Protein AF-A0A8S3QA15-F1 (afdb_monomer_lite)

InterPro domains:
  IPR006876 LMBR1-like membrane protein [PF04791] (13-209)
  IPR050854 Lysosomal Cobalamin Transport Escort Protein LMBD1 [PTHR16130] (6-212)

Structure (mmCIF, N/CA/C/O backbone):
data_AF-A0A8S3QA15-F1
#
_entry.id   AF-A0A8S3QA15-F1
#
loop_
_atom_site.group_PDB
_atom_site.id
_atom_site.type_symbol
_atom_site.label_atom_id
_atom_site.label_alt_id
_atom_site.label_comp_id
_atom_site.label_asym_id
_atom_site.label_entity_id
_atom_site.label_seq_id
_atom_site.pdbx_PDB_ins_code
_atom_site.Cartn_x
_atom_site.Cartn_y
_atom_site.Cartn_z
_atom_site.occupancy
_atom_site.B_iso_or_equiv
_atom_site.auth_seq_id
_atom_site.auth_comp_id
_atom_site.auth_asym_id
_atom_site.auth_atom_id
_atom_site.pdbx_PDB_model_num
ATOM 1 N N . MET A 1 1 ? 29.394 12.143 -19.686 1.00 39.28 1 MET A N 1
ATOM 2 C CA . MET A 1 1 ? 29.456 10.741 -19.224 1.00 39.28 1 MET A CA 1
ATOM 3 C C . MET A 1 1 ? 29.056 10.705 -17.759 1.00 39.28 1 MET A C 1
ATOM 5 O O . MET A 1 1 ? 29.864 11.053 -16.909 1.00 39.28 1 MET A O 1
ATOM 9 N N . VAL A 1 2 ? 27.794 10.392 -17.459 1.00 48.19 2 VAL A N 1
ATOM 10 C CA . VAL A 1 2 ? 27.376 10.119 -16.075 1.00 48.19 2 VAL A CA 1
ATOM 11 C C . VAL A 1 2 ? 27.840 8.697 -15.776 1.00 48.19 2 VAL A C 1
ATOM 13 O O . VAL A 1 2 ? 27.478 7.778 -16.506 1.00 48.19 2 VAL A O 1
ATOM 16 N N . SER A 1 3 ? 28.706 8.521 -14.779 1.00 48.72 3 SER A N 1
ATOM 17 C CA . SER A 1 3 ? 29.140 7.190 -14.350 1.00 48.72 3 SER A CA 1
ATOM 18 C C . SER A 1 3 ? 27.926 6.374 -13.893 1.00 48.72 3 SER A C 1
ATOM 20 O O . SER A 1 3 ? 26.972 6.936 -13.353 1.00 48.72 3 SER A O 1
ATOM 22 N N . LEU A 1 4 ? 27.956 5.052 -14.083 1.00 54.47 4 LEU A N 1
ATOM 23 C CA . LEU A 1 4 ? 26.893 4.136 -13.642 1.00 54.47 4 LEU A CA 1
ATOM 24 C C . LEU A 1 4 ? 26.509 4.388 -12.168 1.00 54.47 4 LEU A C 1
ATOM 26 O O . LEU A 1 4 ? 25.333 4.441 -11.823 1.00 54.47 4 LEU A O 1
ATOM 30 N N . SER A 1 5 ? 27.504 4.684 -11.325 1.00 55.12 5 SER A N 1
ATOM 31 C CA . SER A 1 5 ? 27.327 5.066 -9.920 1.00 55.12 5 SER A CA 1
ATOM 32 C C . SER A 1 5 ? 26.574 6.390 -9.726 1.00 55.12 5 SER A C 1
ATOM 34 O O . SER A 1 5 ? 25.767 6.502 -8.808 1.00 55.12 5 SER A O 1
ATOM 36 N N . GLY A 1 6 ? 26.799 7.389 -10.586 1.00 59.50 6 GLY A N 1
ATOM 37 C CA . GLY A 1 6 ? 26.081 8.667 -10.551 1.00 59.50 6 GLY A CA 1
ATOM 38 C C . GLY A 1 6 ? 24.626 8.548 -11.013 1.00 59.50 6 GLY A C 1
ATOM 39 O O . GLY A 1 6 ? 23.750 9.199 -10.448 1.00 59.50 6 GLY A O 1
ATOM 40 N N . ALA A 1 7 ? 24.349 7.675 -11.986 1.00 56.12 7 ALA A N 1
ATOM 41 C CA . ALA A 1 7 ? 22.988 7.385 -12.439 1.00 56.12 7 ALA A CA 1
ATOM 42 C C . ALA A 1 7 ? 22.184 6.614 -11.377 1.00 56.12 7 ALA A C 1
ATOM 44 O O . ALA A 1 7 ? 21.027 6.944 -11.116 1.00 56.12 7 ALA A O 1
ATOM 45 N N . LEU A 1 8 ? 22.811 5.643 -10.704 1.00 58.47 8 LEU A N 1
ATOM 46 C CA . LEU A 1 8 ? 22.200 4.916 -9.589 1.00 58.47 8 LEU A CA 1
ATOM 47 C C . LEU A 1 8 ? 21.928 5.843 -8.397 1.00 58.47 8 LEU A C 1
ATOM 49 O O . LEU A 1 8 ? 20.816 5.851 -7.874 1.00 58.47 8 LEU A O 1
ATOM 53 N N . ALA A 1 9 ? 22.889 6.689 -8.012 1.00 60.56 9 ALA A N 1
ATOM 54 C CA . ALA A 1 9 ? 22.696 7.660 -6.934 1.00 60.56 9 ALA A CA 1
ATOM 55 C C . ALA A 1 9 ? 21.556 8.648 -7.240 1.00 60.56 9 ALA A C 1
ATOM 57 O O . ALA A 1 9 ? 20.700 8.881 -6.389 1.00 60.56 9 ALA A O 1
ATOM 58 N N . ALA A 1 10 ? 21.482 9.166 -8.470 1.00 61.72 10 ALA A N 1
ATOM 59 C CA . ALA A 1 10 ? 20.385 10.035 -8.897 1.00 61.72 10 ALA A CA 1
ATOM 60 C C . ALA A 1 10 ? 19.017 9.329 -8.887 1.00 61.72 10 ALA A C 1
ATOM 62 O O . ALA A 1 10 ? 18.000 9.990 -8.698 1.00 61.72 10 ALA A O 1
ATOM 63 N N . THR A 1 11 ? 18.991 8.003 -9.053 1.00 63.78 11 THR A N 1
ATOM 64 C CA . THR A 1 11 ? 17.756 7.208 -9.037 1.00 63.78 11 THR A CA 1
ATOM 65 C C . THR A 1 11 ? 17.263 6.949 -7.612 1.00 63.78 11 THR A C 1
ATOM 67 O O . THR A 1 11 ? 16.066 7.022 -7.379 1.00 63.78 11 THR A O 1
ATOM 70 N N . TRP A 1 12 ? 18.150 6.714 -6.637 1.00 72.44 12 TRP A N 1
ATOM 71 C CA . TRP A 1 12 ? 17.765 6.405 -5.247 1.00 72.44 12 TRP A CA 1
ATOM 72 C C . TRP A 1 12 ? 17.406 7.631 -4.396 1.00 72.44 12 TRP A C 1
ATOM 74 O O . TRP A 1 12 ? 16.582 7.535 -3.486 1.00 72.44 12 TRP A O 1
ATOM 84 N N . VAL A 1 13 ? 17.992 8.793 -4.690 1.00 79.62 13 VAL A N 1
ATOM 85 C CA . VAL A 1 13 ? 17.695 10.052 -3.985 1.00 79.62 13 VAL A CA 1
ATOM 86 C C . VAL A 1 13 ? 16.197 10.409 -3.980 1.00 79.62 13 VAL A C 1
ATOM 88 O O . VAL A 1 13 ? 15.678 10.657 -2.889 1.00 79.62 13 VAL A O 1
ATOM 91 N N . PRO A 1 14 ? 15.460 10.412 -5.112 1.00 78.88 14 PRO A N 1
ATOM 92 C CA . PRO A 1 14 ? 14.037 10.753 -5.099 1.00 78.88 14 PRO A CA 1
ATOM 93 C C . PRO A 1 14 ? 13.200 9.792 -4.243 1.00 78.88 14 PRO A C 1
ATOM 95 O O . PRO A 1 14 ? 12.289 10.252 -3.560 1.00 78.88 14 PRO A O 1
ATOM 98 N N . PHE A 1 15 ? 13.539 8.497 -4.187 1.00 77.25 15 PHE A N 1
ATOM 99 C CA . PHE A 1 15 ? 12.841 7.541 -3.316 1.00 77.25 15 PHE A CA 1
ATOM 100 C C . PHE A 1 15 ? 12.965 7.917 -1.840 1.00 77.25 15 PHE A C 1
ATOM 102 O O . PHE A 1 15 ? 11.964 7.992 -1.129 1.00 77.25 15 PHE A O 1
ATOM 109 N N . VAL A 1 16 ? 14.187 8.191 -1.379 1.00 84.19 16 VAL A N 1
ATOM 110 C CA . VAL A 1 16 ? 14.436 8.550 0.025 1.00 84.19 16 VAL A CA 1
ATOM 111 C C . VAL A 1 16 ? 13.731 9.857 0.383 1.00 84.19 16 VAL A C 1
ATOM 113 O O . VAL A 1 16 ? 13.106 9.952 1.438 1.00 84.19 16 VAL A O 1
ATOM 116 N N . VAL A 1 17 ? 13.778 10.849 -0.510 1.00 85.75 17 VAL A N 1
ATOM 117 C CA . VAL A 1 17 ? 13.101 12.138 -0.310 1.00 85.75 17 VAL A CA 1
ATOM 118 C C . VAL A 1 17 ? 11.590 11.949 -0.161 1.00 85.75 17 VAL A C 1
ATOM 120 O O . VAL A 1 17 ? 10.998 12.507 0.761 1.00 85.75 17 VAL A O 1
ATOM 123 N N . ILE A 1 18 ? 10.971 11.130 -1.014 1.00 85.88 18 ILE A N 1
ATOM 124 C CA . ILE A 1 18 ? 9.531 10.850 -0.961 1.00 85.88 18 ILE A CA 1
ATOM 125 C C . ILE A 1 18 ? 9.157 10.117 0.329 1.00 85.88 18 ILE A C 1
ATOM 127 O O . ILE A 1 18 ? 8.170 10.486 0.962 1.00 85.88 18 ILE A O 1
ATOM 131 N N . ILE A 1 19 ? 9.955 9.138 0.767 1.00 86.88 19 ILE A N 1
ATOM 132 C CA . ILE A 1 19 ? 9.716 8.424 2.032 1.00 86.88 19 ILE A CA 1
ATOM 133 C C . ILE A 1 19 ? 9.731 9.390 3.218 1.00 86.88 19 ILE A C 1
ATOM 135 O O . ILE A 1 19 ? 8.827 9.362 4.054 1.00 86.88 19 ILE A O 1
ATOM 139 N N . ILE A 1 20 ? 10.728 10.275 3.278 1.00 89.62 20 ILE A N 1
ATOM 140 C CA . ILE A 1 20 ? 10.838 11.269 4.350 1.00 89.62 20 ILE A CA 1
ATOM 141 C C . ILE A 1 20 ? 9.650 12.235 4.311 1.00 89.62 20 ILE A C 1
ATOM 143 O O . ILE A 1 20 ? 9.066 12.530 5.354 1.00 89.62 20 ILE A O 1
ATOM 147 N N . LEU A 1 21 ? 9.266 12.709 3.125 1.00 89.75 21 LEU A N 1
ATOM 148 C CA . LEU A 1 21 ? 8.165 13.655 2.965 1.00 89.75 21 LEU A CA 1
ATOM 149 C C . LEU A 1 21 ? 6.813 13.024 3.326 1.00 89.75 21 LEU A C 1
ATOM 151 O O . LEU A 1 21 ? 6.030 13.647 4.041 1.00 89.75 21 LEU A O 1
ATOM 155 N N . ALA A 1 22 ? 6.566 11.775 2.919 1.00 90.50 22 ALA A N 1
ATOM 156 C CA . ALA A 1 22 ? 5.370 11.018 3.286 1.00 90.50 22 ALA A CA 1
ATOM 157 C C . ALA A 1 22 ? 5.283 10.782 4.802 1.00 90.50 22 ALA A C 1
ATOM 159 O O . ALA A 1 22 ? 4.213 10.940 5.395 1.00 90.50 22 ALA A O 1
ATOM 160 N N . LEU A 1 23 ? 6.409 10.462 5.448 1.00 90.62 23 LEU A N 1
ATOM 161 C CA . LEU A 1 23 ? 6.475 10.279 6.898 1.00 90.62 23 LEU A CA 1
ATOM 162 C C . LEU A 1 23 ? 6.214 11.598 7.636 1.00 90.62 23 LEU A C 1
ATOM 164 O O . LEU A 1 23 ? 5.381 11.641 8.541 1.00 90.62 23 LEU A O 1
ATOM 168 N N . LEU A 1 24 ? 6.878 12.687 7.234 1.00 91.75 24 LEU A N 1
ATOM 169 C CA . LEU A 1 24 ? 6.670 14.012 7.824 1.00 91.75 24 LEU A CA 1
ATOM 170 C C . LEU A 1 24 ? 5.218 14.465 7.681 1.00 91.75 24 LEU A C 1
ATOM 172 O O . LEU A 1 24 ? 4.610 14.884 8.667 1.00 91.75 24 LEU A O 1
ATOM 176 N N . PHE A 1 25 ? 4.648 14.333 6.482 1.00 92.06 25 PHE A N 1
ATOM 177 C CA . PHE A 1 25 ? 3.251 14.666 6.234 1.00 92.06 25 PHE A CA 1
ATOM 178 C C . PHE A 1 25 ? 2.317 13.833 7.115 1.00 92.06 25 PHE A C 1
ATOM 180 O O . PHE A 1 25 ? 1.431 14.393 7.754 1.00 92.06 25 PHE A O 1
ATOM 187 N N . SER A 1 26 ? 2.555 12.524 7.231 1.00 90.62 26 SER A N 1
ATOM 188 C CA . SER A 1 26 ? 1.735 11.637 8.066 1.00 90.62 26 SER A CA 1
ATOM 189 C C . SER A 1 26 ? 1.767 12.033 9.541 1.00 90.62 26 SER A C 1
ATOM 191 O O . SER A 1 26 ? 0.725 12.088 10.193 1.00 90.62 26 SER A O 1
ATOM 193 N N . VAL A 1 27 ? 2.949 12.356 10.074 1.00 88.62 27 VAL A N 1
ATOM 194 C CA . VAL A 1 27 ? 3.103 12.801 11.467 1.00 88.62 27 VAL A CA 1
ATOM 195 C C . VAL A 1 27 ? 2.373 14.120 11.704 1.00 88.62 27 VAL A C 1
ATOM 197 O O . VAL A 1 27 ? 1.656 14.246 12.698 1.00 88.62 27 VAL A O 1
ATOM 200 N N . VAL A 1 28 ? 2.540 15.096 10.807 1.00 89.81 28 VAL A N 1
ATOM 201 C CA . VAL A 1 28 ? 1.880 16.404 10.916 1.00 89.81 28 VAL A CA 1
ATOM 202 C C . VAL A 1 28 ? 0.366 16.250 10.819 1.00 89.81 28 VAL A C 1
ATOM 204 O O . VAL A 1 28 ? -0.344 16.776 11.670 1.00 89.81 28 VAL A O 1
ATOM 207 N N . TYR A 1 29 ? -0.123 15.490 9.838 1.00 89.12 29 TYR A N 1
ATOM 208 C CA . TYR A 1 29 ? -1.547 15.260 9.615 1.00 89.12 29 TYR A CA 1
ATOM 209 C C . TYR A 1 29 ? -2.212 14.621 10.838 1.00 89.12 29 TYR A C 1
ATOM 211 O O . TYR A 1 29 ? -3.179 15.162 11.371 1.00 89.12 29 TYR A O 1
ATOM 219 N N . ILE A 1 30 ? -1.649 13.522 11.351 1.00 86.25 30 ILE A N 1
ATOM 220 C CA . ILE A 1 30 ? -2.195 12.841 12.531 1.00 86.25 30 ILE A CA 1
ATOM 221 C C . ILE A 1 30 ? -2.138 13.751 13.759 1.00 86.25 30 ILE A C 1
ATOM 223 O O . ILE A 1 30 ? -3.127 13.855 14.474 1.00 86.25 30 ILE A O 1
ATOM 227 N N . LYS A 1 31 ? -1.030 14.463 14.001 1.00 83.75 31 LYS A N 1
ATOM 228 C CA . LYS A 1 31 ? -0.944 15.387 15.145 1.00 83.75 31 LYS A CA 1
ATOM 229 C C . LYS A 1 31 ? -1.892 16.579 15.044 1.00 83.75 31 LYS A C 1
ATOM 231 O O . LYS A 1 31 ? -2.302 17.091 16.080 1.00 83.75 31 LYS A O 1
ATOM 236 N N . TYR A 1 32 ? -2.210 17.027 13.833 1.00 85.75 32 TYR A N 1
ATOM 237 C CA . TYR A 1 32 ? -3.131 18.134 13.609 1.00 85.75 32 TYR A CA 1
ATOM 238 C C . TYR A 1 32 ? -4.591 17.725 13.844 1.00 85.75 32 TYR A C 1
ATOM 240 O O . TYR A 1 32 ? -5.327 18.460 14.495 1.00 85.75 32 TYR A O 1
ATOM 248 N N . PHE A 1 33 ? -4.999 16.546 13.359 1.00 78.88 33 PHE A N 1
ATOM 249 C CA . PHE A 1 33 ? -6.381 16.052 13.467 1.00 78.88 33 PHE A CA 1
ATOM 250 C C . PHE A 1 33 ? -6.673 15.234 14.733 1.00 78.88 33 PHE A C 1
ATOM 252 O O . PHE A 1 33 ? -7.823 14.877 14.986 1.00 78.88 33 PHE A O 1
ATOM 259 N N . MET A 1 34 ? -5.666 14.931 15.552 1.00 73.50 34 MET A N 1
ATOM 260 C CA . MET A 1 34 ? -5.870 14.212 16.806 1.00 73.50 34 MET A CA 1
ATOM 261 C C . MET A 1 34 ? -6.600 15.080 17.835 1.00 73.50 34 MET A C 1
ATOM 263 O O . MET A 1 34 ? -6.159 16.177 18.183 1.00 73.50 34 MET A O 1
ATOM 267 N N . SER A 1 35 ? -7.709 14.554 18.358 1.00 63.41 35 SER A N 1
ATOM 268 C CA . SER A 1 35 ? -8.447 15.184 19.452 1.00 63.41 35 SER A CA 1
ATOM 269 C C . SER A 1 35 ? -7.566 15.296 20.701 1.00 63.41 35 SER A C 1
ATOM 271 O O . SER A 1 35 ? -6.895 14.343 21.093 1.00 63.41 35 SER A O 1
ATOM 273 N N . LYS A 1 36 ? -7.593 16.461 21.360 1.00 60.66 36 LYS A N 1
ATOM 274 C CA . LYS A 1 36 ? -6.825 16.734 22.591 1.00 60.66 36 LYS A CA 1
ATOM 275 C C . LYS A 1 36 ? -7.278 15.918 23.808 1.00 60.66 36 LYS A C 1
ATOM 277 O O . LYS A 1 36 ? -6.619 15.996 24.840 1.00 60.66 36 LYS A O 1
ATOM 282 N N . TYR A 1 37 ? -8.397 15.204 23.712 1.00 55.03 37 TYR A N 1
ATOM 283 C CA . TYR A 1 37 ? -9.070 14.640 24.877 1.00 55.03 37 TYR A CA 1
ATOM 284 C C . TYR A 1 37 ? -8.463 13.325 25.389 1.00 55.03 37 TYR A C 1
ATOM 286 O O . TYR A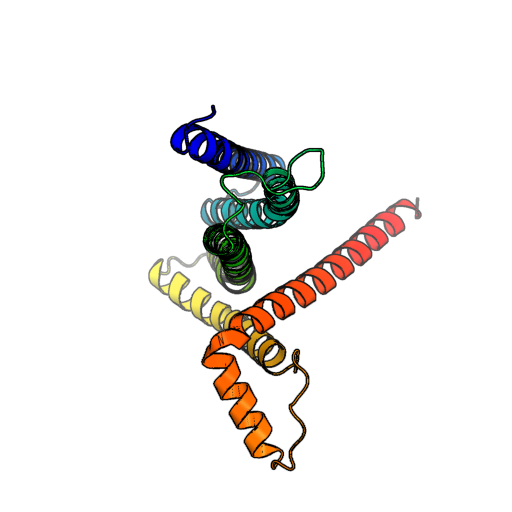 1 37 ? -8.485 13.140 26.599 1.00 55.03 37 TYR A O 1
ATOM 294 N N . ASP A 1 38 ? -7.857 12.472 24.546 1.00 57.84 38 ASP A N 1
ATOM 295 C CA . ASP A 1 38 ? -7.120 11.292 25.043 1.00 57.84 38 ASP A CA 1
ATOM 296 C C . ASP A 1 38 ? -6.139 10.687 24.005 1.00 57.84 38 ASP A C 1
ATOM 298 O O . ASP A 1 38 ? -6.508 9.831 23.194 1.00 57.84 38 ASP A O 1
ATOM 302 N N . PRO A 1 39 ? -4.865 11.127 23.955 1.00 61.34 39 PRO A N 1
ATOM 303 C CA . PRO A 1 39 ? -3.905 10.592 22.996 1.00 61.34 39 PRO A CA 1
ATOM 304 C C . PRO A 1 39 ? -3.381 9.224 23.456 1.00 61.34 39 PRO A C 1
ATOM 306 O O . PRO A 1 39 ? -2.455 9.115 24.264 1.00 61.34 39 PRO A O 1
ATOM 309 N N . SER A 1 40 ? -3.915 8.142 22.889 1.00 73.31 40 SER A N 1
ATOM 310 C CA . SER A 1 40 ? -3.288 6.827 23.009 1.00 73.31 40 SER A CA 1
ATOM 311 C C . SER A 1 40 ? -2.101 6.709 22.046 1.00 73.31 40 SER A C 1
ATOM 313 O O . SER A 1 40 ? -2.221 6.813 20.821 1.00 73.31 40 SER A O 1
ATOM 315 N N . LEU A 1 41 ? -0.910 6.467 22.609 1.00 77.75 41 LEU A N 1
ATOM 316 C CA . LEU A 1 41 ? 0.325 6.302 21.830 1.00 77.75 41 LEU A CA 1
ATOM 317 C C . LEU A 1 41 ? 0.208 5.167 20.799 1.00 77.75 41 LEU A C 1
ATOM 319 O O . LEU A 1 41 ? 0.691 5.306 19.679 1.00 77.75 41 LEU A O 1
ATOM 323 N N . SER A 1 42 ? -0.474 4.073 21.151 1.00 78.75 42 SER A N 1
ATOM 324 C CA . SER A 1 42 ? -0.632 2.900 20.279 1.00 78.75 42 SER A CA 1
ATOM 325 C C . SER A 1 42 ? -1.444 3.210 19.014 1.00 78.75 42 SER A C 1
ATOM 327 O O . SER A 1 42 ? -1.020 2.886 17.901 1.00 78.75 42 SER A O 1
ATOM 329 N N . THR A 1 43 ? -2.574 3.904 19.160 1.00 82.81 43 THR A N 1
ATOM 330 C CA . THR A 1 43 ? -3.437 4.308 18.037 1.00 82.81 43 THR A CA 1
ATOM 331 C C . THR A 1 43 ? -2.765 5.383 17.185 1.00 82.81 43 THR A C 1
ATOM 333 O O . THR A 1 43 ? -2.814 5.344 15.960 1.00 82.81 43 THR A O 1
ATOM 336 N N . THR A 1 44 ? -2.035 6.299 17.825 1.00 86.44 44 THR A N 1
ATOM 337 C CA . THR A 1 44 ? -1.252 7.331 17.134 1.00 86.44 44 THR A CA 1
ATOM 338 C C . THR A 1 44 ? -0.184 6.724 16.223 1.00 86.44 44 THR A C 1
ATOM 340 O O . THR A 1 44 ? -0.081 7.087 15.052 1.00 86.44 44 THR A O 1
ATOM 343 N N . ILE A 1 45 ? 0.615 5.789 16.748 1.00 87.06 45 ILE A N 1
ATOM 344 C CA . ILE A 1 45 ? 1.707 5.155 16.000 1.00 87.06 45 ILE A CA 1
ATOM 345 C C . ILE A 1 45 ? 1.151 4.315 14.849 1.00 87.06 45 ILE A C 1
ATOM 347 O O . ILE A 1 45 ? 1.633 4.427 13.724 1.00 87.06 45 ILE A O 1
ATOM 351 N N . SER A 1 46 ? 0.120 3.506 15.103 1.00 89.69 46 SER A N 1
ATOM 352 C CA . SER A 1 46 ? -0.502 2.683 14.058 1.00 89.69 46 SER A CA 1
ATOM 353 C C . SER A 1 46 ? -1.177 3.516 12.967 1.00 89.69 46 SER A C 1
ATOM 355 O O . SER A 1 46 ? -1.079 3.155 11.792 1.00 89.69 46 SER A O 1
ATOM 357 N N . GLY A 1 47 ? -1.772 4.659 13.319 1.00 89.19 47 GLY A N 1
ATOM 358 C CA . GLY A 1 47 ? -2.290 5.638 12.365 1.00 89.19 47 GLY A CA 1
ATOM 359 C C . GLY A 1 47 ? -1.191 6.256 11.499 1.00 89.19 47 GLY A C 1
ATOM 360 O O . GLY A 1 47 ? -1.320 6.268 10.278 1.00 89.19 47 GLY A O 1
ATOM 361 N N . ILE A 1 48 ? -0.074 6.693 12.099 1.00 91.00 48 ILE A N 1
ATOM 362 C CA . ILE A 1 48 ? 1.075 7.236 11.350 1.00 91.00 48 ILE A CA 1
ATOM 363 C C . ILE A 1 48 ? 1.642 6.189 10.389 1.00 91.00 48 ILE A C 1
ATOM 365 O O . ILE A 1 48 ? 1.882 6.504 9.225 1.00 91.00 48 ILE A O 1
ATOM 369 N N . ILE A 1 49 ? 1.845 4.955 10.857 1.00 91.88 49 ILE A N 1
ATOM 370 C CA . ILE A 1 49 ? 2.375 3.858 10.038 1.00 91.88 49 ILE A CA 1
ATOM 371 C C . ILE A 1 49 ? 1.438 3.588 8.857 1.00 91.88 49 ILE A C 1
ATOM 373 O O . ILE A 1 49 ? 1.876 3.649 7.710 1.00 91.88 49 ILE A O 1
ATOM 377 N N . SER A 1 50 ? 0.148 3.367 9.125 1.00 92.25 50 SER A N 1
ATOM 378 C CA . SER A 1 50 ? -0.839 3.049 8.083 1.00 92.25 50 SER A CA 1
ATOM 379 C C . SER A 1 50 ? -0.963 4.175 7.054 1.00 92.25 50 SER A C 1
ATOM 381 O O . SER A 1 50 ? -0.970 3.913 5.852 1.00 92.25 50 SER A O 1
ATOM 383 N N . LEU A 1 51 ? -0.992 5.432 7.510 1.00 91.94 51 LEU A N 1
ATOM 384 C CA . LEU A 1 51 ? -1.063 6.599 6.632 1.00 91.94 51 LEU A CA 1
ATOM 385 C C . LEU A 1 51 ? 0.207 6.760 5.786 1.00 91.94 51 LEU A C 1
ATOM 387 O O . LEU A 1 51 ? 0.113 7.026 4.590 1.00 91.94 51 LEU A O 1
ATOM 391 N N . THR A 1 52 ? 1.385 6.534 6.375 1.00 93.62 52 THR A N 1
ATOM 392 C CA . THR A 1 52 ? 2.665 6.606 5.652 1.00 93.62 52 THR A CA 1
ATOM 393 C C . THR A 1 52 ? 2.705 5.575 4.528 1.00 93.62 52 THR A C 1
ATOM 395 O O . THR A 1 52 ? 3.089 5.895 3.408 1.00 93.62 52 THR A O 1
ATOM 398 N N . ILE A 1 53 ? 2.265 4.346 4.802 1.00 92.94 53 ILE A N 1
ATOM 399 C CA . ILE A 1 53 ? 2.240 3.256 3.819 1.00 92.94 53 ILE A CA 1
ATOM 400 C C . ILE A 1 53 ? 1.238 3.549 2.697 1.00 92.94 53 ILE A C 1
ATOM 402 O O . ILE A 1 53 ? 1.552 3.351 1.521 1.00 92.94 53 ILE A O 1
ATOM 406 N N . ALA A 1 54 ? 0.056 4.070 3.034 1.00 92.25 54 ALA A N 1
ATOM 407 C CA . ALA A 1 54 ? -0.934 4.478 2.042 1.00 92.25 54 ALA A CA 1
ATOM 408 C C . ALA A 1 54 ? -0.389 5.588 1.125 1.00 92.25 54 ALA A C 1
ATOM 410 O O . ALA A 1 54 ? -0.499 5.491 -0.097 1.00 92.25 54 ALA A O 1
ATOM 411 N N . LEU A 1 55 ? 0.271 6.602 1.692 1.00 92.00 55 LEU A N 1
ATOM 412 C CA . LEU A 1 55 ? 0.892 7.679 0.916 1.00 92.00 55 LEU A CA 1
ATOM 413 C C . LEU A 1 55 ? 2.039 7.179 0.044 1.00 92.00 55 LEU A C 1
ATOM 415 O O . LEU A 1 55 ? 2.123 7.569 -1.115 1.00 92.00 55 LEU A O 1
ATOM 419 N N . LEU A 1 56 ? 2.883 6.282 0.557 1.00 92.06 56 LEU A N 1
ATOM 420 C CA . LEU A 1 56 ? 3.932 5.645 -0.239 1.00 92.06 56 LEU A CA 1
ATOM 421 C C . LEU A 1 56 ? 3.357 4.891 -1.436 1.00 92.06 56 LEU A C 1
ATOM 423 O O . LEU A 1 56 ? 3.901 4.987 -2.531 1.00 92.06 56 LEU A O 1
ATOM 427 N N . THR A 1 57 ? 2.237 4.197 -1.241 1.00 91.31 57 THR A N 1
ATOM 428 C CA . THR A 1 57 ? 1.548 3.460 -2.307 1.00 91.31 57 THR A CA 1
ATOM 429 C C . THR A 1 57 ? 1.068 4.401 -3.413 1.00 91.31 57 THR A C 1
ATOM 431 O O . THR A 1 57 ? 1.272 4.124 -4.592 1.00 91.31 57 THR A O 1
ATOM 434 N N . VAL A 1 58 ? 0.489 5.549 -3.050 1.00 90.81 58 VAL A N 1
ATOM 435 C CA . VAL A 1 58 ? 0.051 6.567 -4.021 1.00 90.81 58 VAL A CA 1
ATOM 436 C C . VAL A 1 58 ? 1.244 7.253 -4.691 1.00 90.81 58 VAL A C 1
ATOM 438 O O . VAL A 1 58 ? 1.224 7.478 -5.899 1.00 90.81 58 VAL A O 1
ATOM 441 N N . CYS A 1 59 ? 2.305 7.554 -3.941 1.00 88.94 59 CYS A N 1
ATOM 442 C CA . CYS A 1 59 ? 3.526 8.155 -4.474 1.00 88.94 59 CYS A CA 1
ATOM 443 C C . CYS A 1 59 ? 4.334 7.209 -5.372 1.00 88.94 59 CYS A C 1
ATOM 445 O O . CYS A 1 59 ? 5.162 7.695 -6.140 1.00 88.94 59 CYS A O 1
ATOM 447 N N . LEU A 1 60 ? 4.103 5.895 -5.332 1.00 87.00 60 LEU A N 1
ATOM 448 C CA . LEU A 1 60 ? 4.782 4.957 -6.226 1.00 87.00 60 LEU A CA 1
ATOM 449 C C . LEU A 1 60 ? 4.337 5.123 -7.689 1.00 87.00 60 LEU A C 1
ATOM 451 O O . LEU A 1 60 ? 5.152 4.971 -8.593 1.00 87.00 60 LEU A O 1
ATOM 455 N N . VAL A 1 61 ? 3.093 5.557 -7.920 1.00 88.38 61 VAL A N 1
ATOM 456 C CA . VAL A 1 61 ? 2.547 5.810 -9.265 1.00 88.38 61 VAL A CA 1
ATOM 457 C C . VAL A 1 61 ? 3.335 6.878 -10.040 1.00 88.38 61 VAL A C 1
ATOM 459 O O . VAL A 1 61 ? 3.796 6.595 -11.145 1.00 88.38 61 VAL A O 1
ATOM 462 N N . PRO A 1 62 ? 3.558 8.103 -9.520 1.00 86.75 62 PRO A N 1
ATOM 463 C CA . PRO A 1 62 ? 4.372 9.087 -10.230 1.00 86.75 62 PRO A CA 1
ATOM 464 C C . PRO A 1 62 ? 5.847 8.673 -10.354 1.00 86.75 62 PRO A C 1
ATOM 466 O O . PRO A 1 62 ? 6.503 9.088 -11.308 1.00 86.75 62 PRO A O 1
ATOM 469 N N . ILE A 1 63 ? 6.373 7.853 -9.434 1.00 83.69 63 ILE A N 1
ATOM 470 C CA . ILE A 1 63 ? 7.739 7.315 -9.532 1.00 83.69 63 ILE A CA 1
ATOM 471 C C . ILE A 1 63 ? 7.862 6.359 -10.716 1.00 83.69 63 ILE A C 1
ATOM 473 O O . ILE A 1 63 ? 8.836 6.442 -11.456 1.00 83.69 63 ILE A O 1
ATOM 477 N N . ASP A 1 64 ? 6.885 5.479 -10.907 1.00 87.69 64 ASP A N 1
ATOM 478 C CA . ASP A 1 64 ? 6.832 4.550 -12.034 1.00 87.69 64 ASP A CA 1
ATOM 479 C C . ASP A 1 64 ? 6.824 5.310 -13.370 1.00 87.69 64 ASP A C 1
ATOM 481 O O . ASP A 1 64 ? 7.707 5.125 -14.212 1.00 87.69 64 ASP A O 1
ATOM 485 N N . VAL A 1 65 ? 5.936 6.303 -13.498 1.00 87.56 65 VAL A N 1
ATOM 486 C CA . VAL A 1 65 ? 5.892 7.194 -14.671 1.00 87.56 65 VAL A CA 1
ATOM 487 C C . VAL A 1 65 ? 7.239 7.891 -14.895 1.00 87.56 65 VAL A C 1
ATOM 489 O O . VAL A 1 65 ? 7.730 7.960 -16.027 1.00 87.56 65 VAL A O 1
ATOM 492 N N . PHE A 1 66 ? 7.868 8.389 -13.827 1.00 86.00 66 PHE A N 1
ATOM 493 C CA . PHE A 1 66 ? 9.184 9.016 -13.907 1.00 86.00 66 PHE A CA 1
ATOM 494 C C . PHE A 1 66 ? 10.267 8.030 -14.354 1.00 86.00 66 PHE A C 1
ATOM 496 O O . PHE A 1 66 ? 11.066 8.369 -15.224 1.00 86.00 66 PHE A O 1
ATOM 503 N N . LEU A 1 67 ? 10.303 6.818 -13.803 1.00 83.00 67 LEU A N 1
ATOM 504 C CA . LEU A 1 67 ? 11.319 5.814 -14.105 1.00 83.00 67 LEU A CA 1
ATOM 505 C C . LEU A 1 67 ? 11.188 5.308 -15.545 1.00 83.00 67 LEU A C 1
ATOM 507 O O . LEU A 1 67 ? 12.185 5.236 -16.270 1.00 83.00 67 LEU A O 1
ATOM 511 N N . ALA A 1 68 ? 9.955 5.061 -15.994 1.00 84.38 68 ALA A N 1
ATOM 512 C CA . ALA A 1 68 ? 9.638 4.738 -17.380 1.00 84.38 68 ALA A CA 1
ATOM 513 C C . ALA A 1 68 ? 10.109 5.840 -18.343 1.00 84.38 68 ALA A C 1
ATOM 515 O O . ALA A 1 68 ? 10.674 5.550 -19.402 1.00 84.38 68 ALA A O 1
ATOM 516 N N . SER A 1 69 ? 9.938 7.109 -17.957 1.00 84.94 69 SER A N 1
ATOM 517 C CA . SER A 1 69 ? 10.459 8.248 -18.715 1.00 84.94 69 SER A CA 1
ATOM 518 C C . SER A 1 69 ? 11.983 8.369 -18.625 1.00 84.94 69 SER A C 1
ATOM 520 O O . SER A 1 69 ? 12.621 8.753 -19.601 1.00 84.94 69 SER A O 1
ATOM 522 N N . PHE A 1 70 ? 12.592 8.046 -17.482 1.00 82.62 70 PHE A N 1
ATOM 523 C CA . PHE A 1 70 ? 14.030 8.175 -17.250 1.00 82.62 70 PHE A CA 1
ATOM 524 C C . PHE A 1 70 ? 14.849 7.170 -18.069 1.00 82.62 70 PHE A C 1
ATOM 526 O O . PHE A 1 70 ? 15.987 7.477 -18.439 1.00 82.62 70 PHE A O 1
ATOM 533 N N . MET A 1 71 ? 14.268 6.009 -18.389 1.00 80.38 71 MET A N 1
ATOM 534 C CA . MET A 1 71 ? 14.852 4.991 -19.272 1.00 80.38 71 MET A CA 1
ATOM 535 C C . MET A 1 71 ? 14.943 5.431 -20.741 1.00 80.38 71 MET A C 1
ATOM 537 O O . MET A 1 71 ? 15.765 4.898 -21.492 1.00 80.38 71 MET A O 1
ATOM 541 N N . LYS A 1 72 ? 14.136 6.414 -21.154 1.00 84.12 72 LYS A N 1
ATOM 542 C CA . LYS A 1 72 ? 14.072 6.909 -22.533 1.00 84.12 72 LYS A CA 1
ATOM 543 C C . LYS A 1 72 ? 14.837 8.228 -22.694 1.00 84.12 72 LYS A C 1
ATOM 545 O O . LYS A 1 72 ? 14.986 9.015 -21.759 1.00 84.12 72 LYS A O 1
ATOM 550 N N . ASN A 1 73 ? 15.356 8.455 -23.894 1.00 81.31 73 ASN A N 1
ATOM 551 C CA . ASN A 1 73 ? 15.864 9.743 -24.355 1.00 81.31 73 ASN A CA 1
ATOM 552 C C . ASN A 1 73 ? 14.719 10.595 -24.920 1.00 81.31 73 ASN A C 1
ATOM 554 O O . ASN A 1 73 ? 13.636 10.082 -25.204 1.00 81.31 73 ASN A O 1
ATOM 558 N N . SER A 1 74 ? 14.981 11.883 -25.154 1.00 80.12 74 SER A N 1
ATOM 559 C CA . SER A 1 74 ? 14.031 12.797 -25.809 1.00 80.12 74 SER A CA 1
ATOM 560 C C . SER A 1 74 ? 13.601 12.325 -27.205 1.00 80.12 74 SER A C 1
ATOM 562 O O . SER A 1 74 ? 12.493 12.627 -27.632 1.00 80.12 74 SER A O 1
ATOM 564 N N . ASP A 1 75 ? 14.440 11.528 -27.874 1.00 81.00 75 ASP A N 1
ATOM 565 C CA . ASP A 1 75 ? 14.176 10.958 -29.203 1.00 81.00 75 ASP A CA 1
ATOM 566 C C . ASP A 1 75 ? 13.368 9.643 -29.152 1.00 81.00 75 ASP A C 1
ATOM 568 O O . ASP A 1 75 ? 13.183 8.975 -30.166 1.00 81.00 75 ASP A O 1
ATOM 572 N N . GLY A 1 76 ? 12.924 9.216 -27.964 1.00 76.88 76 GLY A N 1
ATOM 573 C CA . GLY A 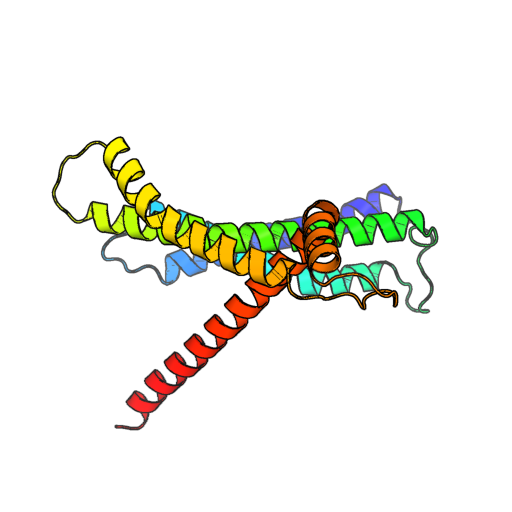1 76 ? 12.172 7.972 -27.755 1.00 76.88 76 GLY A CA 1
ATOM 574 C C . GLY A 1 76 ? 13.022 6.695 -27.738 1.00 76.88 76 GLY A C 1
ATOM 575 O O . GLY A 1 76 ? 12.503 5.624 -27.419 1.00 76.88 76 GLY A O 1
ATOM 576 N N . THR A 1 77 ? 14.323 6.795 -28.022 1.00 83.69 77 THR A N 1
ATOM 577 C CA . THR A 1 77 ? 15.285 5.688 -27.916 1.00 83.69 77 THR A CA 1
ATOM 578 C C . THR A 1 77 ? 15.642 5.399 -26.459 1.00 83.69 77 THR A C 1
ATOM 580 O O . THR A 1 77 ? 15.620 6.294 -25.612 1.00 83.69 77 THR A O 1
ATOM 583 N N . PHE A 1 78 ? 15.982 4.151 -26.135 1.00 81.50 78 PHE A N 1
ATOM 584 C CA . PHE A 1 78 ? 16.470 3.812 -24.797 1.00 81.50 78 PHE A CA 1
ATOM 585 C C . PHE A 1 78 ? 17.875 4.378 -24.573 1.00 81.50 78 PHE A C 1
ATOM 587 O O . PHE A 1 78 ? 18.698 4.427 -25.489 1.00 81.50 78 PHE A O 1
ATOM 594 N N . LYS A 1 79 ? 18.158 4.814 -23.343 1.00 79.94 79 LYS A N 1
ATOM 595 C CA . LYS A 1 79 ? 19.516 5.214 -22.949 1.00 79.94 79 LYS A CA 1
ATOM 596 C C . LYS A 1 79 ? 20.468 4.025 -23.026 1.00 79.94 79 LYS A C 1
ATOM 598 O O . LYS A 1 79 ? 20.049 2.892 -22.830 1.00 79.94 79 LYS A O 1
ATOM 603 N N . GLU A 1 80 ? 21.762 4.283 -23.217 1.00 79.31 80 GLU A N 1
ATOM 604 C CA . GLU A 1 80 ? 22.766 3.212 -23.349 1.00 79.31 80 GLU A CA 1
ATOM 605 C C . GLU A 1 80 ? 22.785 2.238 -22.160 1.00 79.31 80 GLU A C 1
ATOM 607 O O . GLU A 1 80 ? 22.971 1.041 -22.354 1.00 79.31 80 GLU A O 1
ATOM 612 N N . TRP A 1 81 ? 22.511 2.720 -20.943 1.00 75.19 81 TRP A N 1
ATOM 613 C CA . TRP A 1 81 ? 22.415 1.869 -19.750 1.00 75.19 81 TRP A CA 1
ATOM 614 C C . TRP A 1 81 ? 21.162 0.973 -19.729 1.00 75.19 81 TRP A C 1
ATOM 616 O O . TRP A 1 81 ? 21.162 -0.049 -19.050 1.00 75.19 81 TRP A O 1
ATOM 626 N N . ALA A 1 82 ? 20.111 1.348 -20.464 1.00 70.81 82 ALA A N 1
ATOM 627 C CA . ALA A 1 82 ? 18.827 0.652 -20.566 1.00 70.81 82 ALA A CA 1
ATOM 628 C C . ALA A 1 82 ? 18.636 -0.033 -21.935 1.00 70.81 82 ALA A C 1
ATOM 630 O O . ALA A 1 82 ? 17.527 -0.443 -22.270 1.00 70.81 82 ALA A O 1
ATOM 631 N N . ASN A 1 83 ? 19.688 -0.126 -22.755 1.00 75.19 83 ASN A N 1
ATOM 632 C CA . ASN A 1 83 ? 19.605 -0.725 -24.087 1.00 75.19 83 ASN A CA 1
ATOM 633 C C . ASN A 1 83 ? 19.583 -2.266 -24.035 1.00 75.19 83 ASN A C 1
ATOM 635 O O . ASN A 1 83 ? 19.023 -2.909 -24.919 1.00 75.19 83 ASN A O 1
ATOM 639 N N . SER A 1 84 ? 20.152 -2.867 -22.988 1.00 79.81 84 SER A N 1
ATOM 640 C CA . SER A 1 84 ? 20.033 -4.301 -22.712 1.00 79.81 84 SER A CA 1
ATOM 641 C C . SER A 1 84 ? 18.640 -4.646 -22.178 1.00 79.81 84 SER A C 1
ATOM 643 O O . SER A 1 84 ? 18.137 -3.992 -21.261 1.00 79.81 84 SER A O 1
ATOM 645 N N . SER A 1 85 ? 18.037 -5.711 -22.718 1.00 78.44 85 SER A N 1
ATOM 646 C CA . SER A 1 85 ? 16.781 -6.286 -22.211 1.00 78.44 85 SER A CA 1
ATOM 647 C C . SER A 1 85 ? 16.885 -6.642 -20.730 1.00 78.44 85 SER A C 1
ATOM 649 O O . SER A 1 85 ? 16.032 -6.253 -19.944 1.00 78.44 85 SER A O 1
ATOM 651 N N . ASP A 1 86 ? 18.000 -7.247 -20.325 1.00 80.44 86 ASP A N 1
ATOM 652 C CA . ASP A 1 86 ? 18.176 -7.777 -18.968 1.00 80.44 86 ASP A CA 1
ATOM 653 C C . ASP A 1 86 ? 18.155 -6.677 -17.893 1.00 80.44 86 ASP A C 1
ATOM 655 O O . ASP A 1 86 ? 17.653 -6.870 -16.781 1.00 80.44 86 ASP A O 1
ATOM 659 N N . THR A 1 87 ? 18.671 -5.488 -18.222 1.00 79.31 87 THR A N 1
ATOM 660 C CA . THR A 1 87 ? 18.648 -4.337 -17.308 1.00 79.31 87 THR A CA 1
ATOM 661 C C . THR A 1 87 ? 17.239 -3.768 -17.186 1.00 79.31 87 THR A C 1
ATOM 663 O O . THR A 1 87 ? 16.837 -3.369 -16.095 1.00 79.31 87 THR A O 1
ATOM 666 N N . ARG A 1 88 ? 16.474 -3.742 -18.284 1.00 78.69 88 ARG A N 1
ATOM 667 C CA . ARG A 1 88 ? 15.082 -3.271 -18.285 1.00 78.69 88 ARG A CA 1
ATOM 668 C C . ARG A 1 88 ? 14.198 -4.190 -17.455 1.00 78.69 88 ARG A C 1
ATOM 670 O O . ARG A 1 88 ? 13.500 -3.698 -16.575 1.00 78.69 88 ARG A O 1
ATOM 677 N N . ASP A 1 89 ? 14.326 -5.495 -17.662 1.00 83.50 89 ASP A N 1
ATOM 678 C CA . ASP A 1 89 ? 13.570 -6.506 -16.924 1.00 83.50 89 ASP A CA 1
ATOM 679 C C . ASP A 1 89 ? 13.899 -6.448 -15.424 1.00 83.50 89 ASP A C 1
ATOM 681 O O . ASP A 1 89 ? 13.011 -6.519 -14.578 1.00 83.50 89 ASP A O 1
ATOM 685 N N . SER A 1 90 ? 15.171 -6.226 -15.070 1.00 81.62 90 SER A N 1
ATOM 686 C CA . SER A 1 90 ? 15.588 -6.062 -13.669 1.00 81.62 90 SER A CA 1
ATOM 687 C C . SER A 1 90 ? 14.958 -4.832 -13.003 1.00 81.62 90 SER A C 1
ATOM 689 O O . SER A 1 90 ? 14.554 -4.889 -11.839 1.00 81.62 90 SER A O 1
ATOM 691 N N . VAL A 1 91 ? 14.868 -3.713 -13.726 1.00 81.31 91 VAL A N 1
ATOM 692 C CA . VAL A 1 91 ? 14.264 -2.471 -13.222 1.00 81.31 91 VAL A CA 1
ATOM 693 C C . VAL A 1 91 ? 12.746 -2.611 -13.104 1.00 81.31 91 VAL A C 1
ATOM 695 O O . VAL A 1 91 ? 12.192 -2.263 -12.062 1.00 81.31 91 VAL A O 1
ATOM 698 N N . GLU A 1 92 ? 12.084 -3.169 -14.118 1.00 84.12 92 GLU A N 1
ATOM 699 C CA . GLU A 1 92 ? 10.639 -3.426 -14.114 1.00 84.12 92 GLU A CA 1
ATOM 700 C C . GLU A 1 92 ? 10.247 -4.378 -12.979 1.00 84.12 92 GLU A C 1
ATOM 702 O O . GLU A 1 92 ? 9.357 -4.067 -12.189 1.00 84.12 92 GLU A O 1
ATOM 707 N N . ASN A 1 93 ? 10.991 -5.474 -12.808 1.00 85.62 93 ASN A N 1
ATOM 708 C CA . ASN A 1 93 ? 10.778 -6.408 -11.708 1.00 85.62 93 ASN A CA 1
ATOM 709 C C . ASN A 1 93 ? 10.970 -5.738 -10.337 1.00 85.62 93 ASN A C 1
ATOM 711 O O . ASN A 1 93 ? 10.199 -5.974 -9.412 1.00 85.62 93 ASN A O 1
ATOM 715 N N . THR A 1 94 ? 11.957 -4.847 -10.196 1.00 85.00 94 THR A N 1
ATOM 716 C CA . THR A 1 94 ? 12.168 -4.101 -8.943 1.00 85.00 94 THR A CA 1
ATOM 717 C C . THR A 1 94 ? 10.963 -3.217 -8.603 1.00 85.00 94 THR A C 1
ATOM 719 O O . THR A 1 94 ? 10.537 -3.174 -7.447 1.00 85.00 94 THR A O 1
ATOM 722 N N . VAL A 1 95 ? 10.388 -2.534 -9.596 1.00 85.69 95 VAL A N 1
ATOM 723 C CA . VAL A 1 95 ? 9.190 -1.701 -9.409 1.00 85.69 95 VAL A CA 1
ATOM 724 C C . VAL A 1 95 ? 7.969 -2.561 -9.086 1.00 85.69 95 VAL A C 1
ATOM 726 O O . VAL A 1 95 ? 7.247 -2.245 -8.139 1.00 85.69 95 VAL A O 1
ATOM 729 N N . ALA A 1 96 ? 7.773 -3.673 -9.799 1.00 86.81 96 ALA A N 1
ATOM 730 C CA . ALA A 1 96 ? 6.686 -4.618 -9.546 1.00 86.81 96 ALA A CA 1
ATOM 731 C C . ALA A 1 96 ? 6.741 -5.178 -8.113 1.00 86.81 96 ALA A C 1
ATOM 733 O O . ALA A 1 96 ? 5.754 -5.110 -7.379 1.00 86.81 96 ALA A O 1
ATOM 734 N N . ILE A 1 97 ? 7.920 -5.626 -7.663 1.00 86.88 97 ILE A N 1
ATOM 735 C CA . ILE A 1 97 ? 8.147 -6.064 -6.277 1.00 86.88 97 ILE A CA 1
ATOM 736 C C . ILE A 1 97 ? 7.795 -4.943 -5.289 1.00 86.88 97 ILE A C 1
ATOM 738 O O . ILE A 1 97 ? 7.181 -5.207 -4.253 1.00 86.88 97 ILE A O 1
ATOM 742 N N . GLY A 1 98 ? 8.144 -3.692 -5.603 1.00 88.38 98 GLY A N 1
ATOM 743 C CA . GLY A 1 98 ? 7.779 -2.519 -4.807 1.00 88.38 98 GLY A CA 1
ATOM 744 C C . GLY A 1 98 ? 6.265 -2.352 -4.650 1.00 88.38 98 GLY A C 1
ATOM 745 O O . GLY A 1 98 ? 5.783 -2.224 -3.522 1.00 88.38 98 GLY A O 1
ATOM 746 N N . TYR A 1 99 ? 5.511 -2.420 -5.751 1.00 89.06 99 TYR A N 1
ATOM 747 C CA . TYR A 1 99 ? 4.045 -2.348 -5.727 1.00 89.06 99 TYR A CA 1
ATOM 748 C C . TYR A 1 99 ? 3.435 -3.471 -4.897 1.00 89.06 99 TYR A C 1
ATOM 750 O O . TYR A 1 99 ? 2.639 -3.203 -3.997 1.00 89.06 99 TYR A O 1
ATOM 758 N N . TYR A 1 100 ? 3.841 -4.716 -5.141 1.00 88.00 100 TYR A N 1
ATOM 759 C CA . TYR A 1 100 ? 3.294 -5.860 -4.417 1.00 88.00 100 TYR A CA 1
ATOM 760 C C . TYR A 1 100 ? 3.630 -5.820 -2.927 1.00 88.00 100 TYR A C 1
ATOM 762 O O . TYR A 1 100 ? 2.775 -6.124 -2.095 1.00 88.00 100 TYR A O 1
ATOM 770 N N . THR A 1 101 ? 4.834 -5.369 -2.571 1.00 90.44 101 THR A N 1
ATOM 771 C CA . THR A 1 101 ? 5.234 -5.189 -1.170 1.00 90.44 101 THR A CA 1
ATOM 772 C C . THR A 1 101 ? 4.370 -4.133 -0.485 1.00 90.44 101 THR A C 1
ATOM 774 O O . THR A 1 101 ? 3.869 -4.369 0.614 1.00 90.44 101 THR A O 1
ATOM 777 N N . LEU A 1 102 ? 4.147 -2.982 -1.129 1.00 91.19 102 LEU A N 1
ATOM 778 C CA . LEU A 1 102 ? 3.297 -1.927 -0.577 1.00 91.19 102 LEU A CA 1
ATOM 779 C C . LEU A 1 102 ? 1.830 -2.360 -0.492 1.00 91.19 102 LEU A C 1
ATOM 781 O O . LEU A 1 102 ? 1.203 -2.134 0.536 1.00 91.19 102 LEU A O 1
ATOM 785 N N . TYR A 1 103 ? 1.291 -3.041 -1.504 1.00 90.94 103 TYR A N 1
ATOM 786 C CA . TYR A 1 103 ? -0.078 -3.568 -1.477 1.00 90.94 103 TYR A CA 1
ATOM 787 C C . TYR A 1 103 ? -0.278 -4.614 -0.381 1.00 90.94 103 TYR A C 1
ATOM 789 O O . TYR A 1 103 ? -1.283 -4.572 0.335 1.00 90.94 103 TYR A O 1
ATOM 797 N N . ALA A 1 104 ? 0.688 -5.513 -0.190 1.00 90.56 104 ALA A N 1
ATOM 798 C CA . ALA A 1 104 ? 0.672 -6.457 0.919 1.00 90.56 104 ALA A CA 1
ATOM 799 C C . ALA A 1 104 ? 0.711 -5.728 2.269 1.00 90.56 104 ALA A C 1
ATOM 801 O O . ALA A 1 104 ? -0.037 -6.076 3.181 1.00 90.56 104 ALA A O 1
ATOM 802 N N . LEU A 1 105 ? 1.524 -4.676 2.386 1.00 92.62 105 LEU A N 1
ATOM 803 C CA . LEU A 1 105 ? 1.648 -3.889 3.607 1.00 92.62 105 LEU A CA 1
ATOM 804 C C . LEU A 1 105 ? 0.381 -3.063 3.907 1.00 92.62 105 LEU A C 1
ATOM 806 O O . LEU A 1 105 ? -0.050 -3.016 5.056 1.00 92.62 105 LEU A O 1
ATOM 810 N N . VAL A 1 106 ? -0.269 -2.486 2.890 1.00 92.25 106 VAL A N 1
ATOM 811 C CA . VAL A 1 106 ? -1.589 -1.838 3.012 1.00 92.25 106 VAL A CA 1
ATOM 812 C C . VAL A 1 106 ? -2.631 -2.848 3.483 1.00 92.25 106 VAL A C 1
ATOM 814 O O . VAL A 1 106 ? -3.357 -2.586 4.441 1.0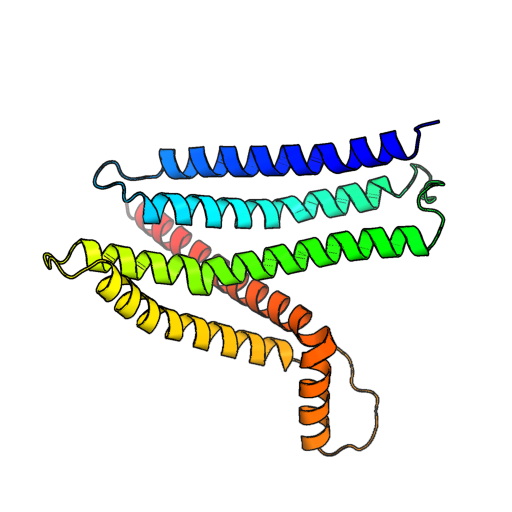0 92.25 106 VAL A O 1
ATOM 817 N N . THR A 1 107 ? -2.675 -4.024 2.856 1.00 89.88 107 THR A N 1
ATOM 818 C CA . THR A 1 107 ? -3.598 -5.107 3.225 1.00 89.88 107 THR A CA 1
ATOM 819 C C . THR A 1 107 ? -3.365 -5.550 4.672 1.00 89.88 107 THR A C 1
ATOM 821 O O . THR A 1 107 ? -4.311 -5.668 5.449 1.00 89.88 107 THR A O 1
ATOM 824 N N . PHE A 1 108 ? -2.104 -5.710 5.078 1.00 90.44 108 PHE A N 1
ATOM 825 C CA . PHE A 1 108 ? -1.723 -6.002 6.459 1.00 90.44 108 PHE A CA 1
ATOM 826 C C . PHE A 1 108 ? -2.180 -4.901 7.425 1.00 90.44 108 PHE A C 1
ATOM 828 O O . PHE A 1 108 ? -2.751 -5.195 8.477 1.00 90.44 108 PHE A O 1
ATOM 835 N N . CYS A 1 109 ? -1.980 -3.630 7.078 1.00 91.31 109 CYS A N 1
ATOM 836 C CA . CYS A 1 109 ? -2.429 -2.521 7.910 1.00 91.31 109 CYS A CA 1
ATOM 837 C C . CYS A 1 109 ? -3.952 -2.520 8.093 1.00 91.31 109 CYS A C 1
ATOM 839 O O . CYS A 1 109 ? -4.429 -2.362 9.213 1.00 91.31 109 CYS A O 1
ATOM 841 N N . LEU A 1 110 ? -4.709 -2.743 7.019 1.00 90.56 110 LEU A N 1
ATOM 842 C CA . LEU A 1 110 ? -6.170 -2.681 7.035 1.00 90.56 110 LEU A CA 1
ATOM 843 C C . LEU A 1 110 ? -6.826 -3.870 7.743 1.00 90.56 110 LEU A C 1
ATOM 845 O O . LEU A 1 110 ? -7.780 -3.670 8.487 1.00 90.56 110 LEU A O 1
ATOM 849 N N . PHE A 1 111 ? -6.336 -5.091 7.525 1.00 89.06 111 PHE A N 1
ATOM 850 C CA . PHE A 1 111 ? -6.968 -6.296 8.077 1.00 89.06 111 PHE A CA 1
ATOM 851 C C . PHE A 1 111 ? -6.360 -6.770 9.396 1.00 89.06 111 PHE A C 1
ATOM 853 O O . PHE A 1 111 ? -7.016 -7.506 10.129 1.00 89.06 111 PHE A O 1
ATOM 860 N N . LEU A 1 112 ? -5.128 -6.369 9.714 1.00 88.06 112 LEU A N 1
ATOM 861 C CA . LEU A 1 112 ? -4.453 -6.789 10.940 1.00 88.06 112 LEU A CA 1
ATOM 862 C C . LEU A 1 112 ? -4.183 -5.598 11.856 1.00 88.06 112 LEU A C 1
ATOM 864 O O . LEU A 1 112 ? -4.698 -5.580 12.969 1.00 88.06 112 LEU A O 1
ATOM 868 N N . LEU A 1 113 ? -3.412 -4.599 11.413 1.00 88.50 113 LEU A N 1
ATOM 869 C CA . LEU A 1 113 ? -2.934 -3.534 12.306 1.00 88.50 113 LEU A CA 1
ATOM 870 C C . LEU A 1 113 ? -4.072 -2.667 12.866 1.00 88.50 113 LEU A C 1
ATOM 872 O O . LEU A 1 113 ? -4.127 -2.457 14.076 1.00 88.50 113 LEU A O 1
ATOM 876 N N . LEU A 1 114 ? -4.968 -2.160 12.013 1.00 88.56 114 LEU A N 1
ATOM 877 C CA . LEU A 1 114 ? -6.043 -1.255 12.431 1.00 88.56 114 LEU A CA 1
ATOM 878 C C . LEU A 1 114 ? -7.109 -1.952 13.291 1.00 88.56 114 LEU A C 1
ATOM 880 O O . LEU A 1 114 ? -7.391 -1.427 14.369 1.00 88.56 114 LEU A O 1
ATOM 884 N N . PRO A 1 115 ? -7.660 -3.128 12.915 1.00 87.44 115 PRO A N 1
ATOM 885 C CA . PRO A 1 115 ? -8.632 -3.823 13.756 1.00 87.44 115 PRO A CA 1
ATOM 886 C C . PRO A 1 115 ? -8.026 -4.223 15.101 1.00 87.44 115 PRO A C 1
ATOM 888 O O . PRO A 1 115 ? -8.650 -4.027 16.140 1.00 87.44 115 PRO A O 1
ATOM 891 N N . PHE A 1 116 ? -6.778 -4.704 15.104 1.00 85.19 116 PHE A N 1
ATOM 892 C CA . PHE A 1 116 ? -6.067 -5.041 16.335 1.00 85.19 116 PHE A CA 1
ATOM 893 C C . PHE A 1 116 ? -5.934 -3.831 17.267 1.00 85.19 116 PHE A C 1
ATOM 895 O O . PHE A 1 116 ? -6.213 -3.935 18.460 1.00 85.19 116 PHE A O 1
ATOM 902 N N . MET A 1 117 ? -5.528 -2.678 16.729 1.00 85.31 117 MET A N 1
ATOM 903 C CA . MET A 1 117 ? -5.352 -1.459 17.520 1.00 85.31 117 MET A CA 1
ATOM 904 C C . MET A 1 117 ? -6.676 -0.883 18.013 1.00 85.31 117 MET A C 1
ATOM 906 O O . MET A 1 117 ? -6.717 -0.365 19.125 1.00 85.31 117 MET A O 1
ATOM 910 N N . TYR A 1 118 ? -7.745 -1.018 17.226 1.00 84.25 118 TYR A N 1
ATOM 911 C CA . TYR A 1 118 ? -9.096 -0.652 17.635 1.00 84.25 118 TYR A CA 1
ATOM 912 C C . TYR A 1 118 ? -9.544 -1.457 18.864 1.00 84.25 118 TYR A C 1
ATOM 914 O O . TYR A 1 118 ? -9.820 -0.864 19.903 1.00 84.25 118 TYR A O 1
ATOM 922 N N . PHE A 1 119 ? -9.508 -2.796 18.808 1.00 82.94 119 PHE A N 1
ATOM 923 C CA . PHE A 1 119 ? -9.895 -3.632 19.957 1.00 82.94 119 PHE A CA 1
ATOM 924 C C . PHE A 1 119 ? -8.978 -3.442 21.167 1.00 82.94 119 PHE A C 1
ATOM 926 O O . PHE A 1 119 ? -9.439 -3.446 22.306 1.00 82.94 119 PHE A O 1
ATOM 933 N N . PHE A 1 120 ? -7.678 -3.250 20.932 1.00 80.81 120 PHE A N 1
ATOM 934 C CA . PHE A 1 120 ? -6.725 -2.984 22.005 1.00 80.81 120 PHE A CA 1
ATOM 935 C C . PHE A 1 120 ? -6.994 -1.648 22.715 1.00 80.81 120 PHE A C 1
ATOM 937 O O . PHE A 1 120 ? -6.758 -1.538 23.920 1.00 80.81 120 PHE A O 1
ATOM 944 N N . TYR A 1 121 ? -7.460 -0.632 21.981 1.00 77.12 121 TYR A N 1
ATOM 945 C CA . TYR A 1 121 ? -7.847 0.653 22.556 1.00 77.12 121 TYR A CA 1
ATOM 946 C C . TYR A 1 121 ? -9.183 0.563 23.302 1.00 77.12 121 TYR A C 1
ATOM 948 O O . TYR A 1 121 ? -9.252 1.044 24.426 1.00 77.12 121 TYR A O 1
ATOM 956 N N . GLU A 1 122 ? -10.190 -0.118 22.753 1.00 75.44 122 GLU A N 1
ATOM 957 C CA . GLU A 1 122 ? -11.497 -0.285 23.410 1.00 75.44 122 GLU A CA 1
ATOM 958 C C . GLU A 1 122 ? -11.365 -0.997 24.777 1.00 75.44 122 GLU A C 1
ATOM 960 O O . GLU A 1 122 ? -11.927 -0.571 25.782 1.00 75.44 122 GLU A O 1
ATOM 965 N N . GLU A 1 123 ? -10.511 -2.025 24.872 1.00 69.12 123 GLU A N 1
ATOM 966 C CA . GLU A 1 123 ? -10.205 -2.723 26.137 1.00 69.12 123 GLU A CA 1
ATOM 967 C C . GLU A 1 123 ? -9.359 -1.896 27.129 1.00 69.12 123 GLU A C 1
ATOM 969 O O . GLU A 1 123 ? -9.056 -2.347 28.247 1.00 69.12 123 GLU A O 1
ATOM 974 N N . LYS A 1 124 ? -8.890 -0.709 26.732 1.00 62.12 124 LYS A N 1
ATOM 975 C CA . LYS A 1 124 ? -8.173 0.206 27.625 1.00 62.12 124 LYS A CA 1
ATOM 976 C C . LYS A 1 124 ? -9.137 0.971 28.534 1.00 62.12 124 LYS A C 1
ATOM 978 O O . LYS A 1 124 ? -8.753 1.227 29.676 1.00 62.12 124 LYS A O 1
ATOM 983 N N . ASP A 1 125 ? -10.343 1.274 28.058 1.00 58.38 125 ASP A N 1
ATOM 984 C CA . ASP A 1 125 ? -11.310 2.116 28.773 1.00 58.38 125 ASP A CA 1
ATOM 985 C C . ASP A 1 125 ? -12.165 1.333 29.782 1.00 58.38 125 ASP A C 1
ATOM 987 O O . ASP A 1 125 ? -12.651 1.904 30.761 1.00 58.38 125 ASP A O 1
ATOM 991 N N . GLU A 1 126 ? -12.265 0.005 29.647 1.00 56.12 126 GLU A N 1
ATOM 992 C CA . GLU A 1 126 ? -12.852 -0.833 30.693 1.00 56.12 126 GLU A CA 1
ATOM 993 C C . GLU A 1 126 ? -11.861 -1.049 31.850 1.00 56.12 126 GLU A C 1
ATOM 995 O O . GLU A 1 126 ? -10.779 -1.625 31.706 1.00 56.12 126 GLU A O 1
ATOM 1000 N N . SER A 1 127 ? -12.268 -0.578 33.027 1.00 49.25 127 SER A N 1
ATOM 1001 C CA . SER A 1 127 ? -11.571 -0.482 34.314 1.00 49.25 127 SER A CA 1
ATOM 1002 C C . SER A 1 127 ? -11.127 -1.815 34.950 1.00 49.25 127 SER A C 1
ATOM 1004 O O . SER A 1 127 ? -11.336 -2.039 36.142 1.00 49.25 127 SER A O 1
ATOM 1006 N N . ASN A 1 128 ? -10.513 -2.719 34.188 1.00 53.50 128 ASN A N 1
ATOM 1007 C CA . ASN A 1 128 ? -9.967 -3.981 34.675 1.00 53.50 128 ASN A CA 1
ATOM 1008 C C . ASN A 1 128 ? -8.424 -3.952 34.664 1.00 53.50 128 ASN A C 1
ATOM 1010 O O . ASN A 1 128 ? -7.813 -3.801 33.598 1.00 53.50 128 ASN A O 1
ATOM 1014 N N . PRO A 1 129 ? -7.749 -4.170 35.813 1.00 53.38 129 PRO A N 1
ATOM 1015 C CA . PRO A 1 129 ? -6.293 -4.294 35.903 1.00 53.38 129 PRO A CA 1
ATOM 1016 C C . PRO A 1 129 ? -5.816 -5.674 35.413 1.00 53.38 129 PRO A C 1
ATOM 1018 O O . PRO A 1 129 ? -4.970 -6.323 36.027 1.00 53.38 129 PRO A O 1
ATOM 1021 N N . THR A 1 130 ? -6.374 -6.182 34.315 1.00 53.25 130 THR A N 1
ATOM 1022 C CA . THR A 1 130 ? -5.922 -7.439 33.719 1.00 53.25 130 THR A CA 1
ATOM 1023 C C . THR A 1 130 ? -4.636 -7.201 32.935 1.00 53.25 130 THR A C 1
ATOM 1025 O O . THR A 1 130 ? -4.553 -6.293 32.106 1.00 53.25 130 THR A O 1
ATOM 1028 N N . SER A 1 131 ? -3.633 -8.038 33.210 1.00 61.53 131 SER A N 1
ATOM 1029 C CA . SER A 1 131 ? -2.296 -8.041 32.605 1.00 61.53 131 SER A CA 1
ATOM 1030 C C . SER A 1 131 ? -2.314 -7.762 31.092 1.00 61.53 131 SER A C 1
ATOM 1032 O O . SER A 1 131 ? -3.132 -8.333 30.370 1.00 61.53 131 SER A O 1
ATOM 1034 N N . CYS A 1 132 ? -1.364 -6.953 30.601 1.00 60.41 132 CYS A N 1
ATOM 1035 C CA . CYS A 1 132 ? -1.173 -6.607 29.178 1.00 60.41 132 CYS A CA 1
ATOM 1036 C C . CYS A 1 132 ? -1.224 -7.838 28.242 1.00 60.41 132 CYS A C 1
ATOM 1038 O O . CYS A 1 132 ? -1.727 -7.779 27.122 1.00 60.41 132 CYS A O 1
ATOM 1040 N N . ARG A 1 133 ? -0.793 -9.001 28.751 1.00 59.78 133 ARG A N 1
ATOM 1041 C CA . ARG A 1 133 ? -0.824 -10.292 28.053 1.00 59.78 133 ARG A CA 1
ATOM 1042 C C . ARG A 1 133 ? -2.238 -10.827 27.787 1.00 59.78 133 ARG A C 1
ATOM 1044 O O . ARG A 1 133 ? -2.455 -11.454 26.756 1.00 59.78 133 ARG A O 1
ATOM 1051 N N . SER A 1 134 ? -3.191 -10.591 28.690 1.00 62.22 134 SER A N 1
ATOM 1052 C CA . SER A 1 134 ? -4.591 -11.002 28.505 1.00 62.22 134 SER A CA 1
ATOM 1053 C C . SER A 1 134 ? -5.283 -10.138 27.453 1.00 62.22 134 SER A C 1
ATOM 1055 O O . SER A 1 134 ? -6.009 -10.674 26.625 1.00 62.22 134 SER A O 1
ATOM 1057 N N . LYS A 1 135 ? -4.980 -8.833 27.429 1.00 66.81 135 LYS A N 1
ATOM 1058 C CA . LYS A 1 135 ? -5.511 -7.873 26.447 1.00 66.81 135 LYS A CA 1
ATOM 1059 C C . LYS A 1 135 ? -5.041 -8.191 25.025 1.00 66.81 135 LYS A C 1
ATOM 1061 O O . LYS A 1 135 ? -5.832 -8.306 24.099 1.00 66.81 135 LYS A O 1
ATOM 1066 N N . PHE A 1 136 ? -3.750 -8.493 24.864 1.00 66.50 136 PHE A N 1
ATOM 1067 C CA . PHE A 1 136 ? -3.208 -8.969 23.585 1.00 66.50 136 PHE A CA 1
ATOM 1068 C C . PHE A 1 136 ? -3.895 -10.261 23.097 1.00 66.50 136 PHE A C 1
ATOM 1070 O O . PHE A 1 136 ? -4.138 -10.443 21.903 1.00 66.50 136 PHE A O 1
ATOM 1077 N N . CYS A 1 137 ? -4.237 -11.163 24.021 1.00 66.62 137 CYS A N 1
ATOM 1078 C CA . CYS A 1 137 ? -4.882 -12.438 23.709 1.00 66.62 137 CYS A CA 1
ATOM 1079 C C . CYS A 1 137 ? -6.359 -12.271 23.306 1.00 66.62 137 CYS A C 1
ATOM 1081 O O . CYS A 1 137 ? -6.848 -13.013 22.459 1.00 66.62 137 CYS A O 1
ATOM 1083 N N . THR A 1 138 ? -7.072 -11.296 23.872 1.00 68.31 138 THR A N 1
ATOM 1084 C CA . THR A 1 138 ? -8.468 -11.023 23.499 1.00 68.31 138 THR A CA 1
ATOM 1085 C C . THR A 1 138 ? -8.550 -10.212 22.204 1.00 68.31 138 THR A C 1
ATOM 1087 O O . THR A 1 138 ? -9.242 -10.634 21.276 1.00 68.31 138 THR A O 1
ATOM 1090 N N . ALA A 1 139 ? -7.748 -9.153 22.058 1.00 70.00 139 ALA A N 1
ATOM 1091 C CA . ALA A 1 139 ? -7.669 -8.374 20.820 1.00 70.00 139 ALA A CA 1
ATOM 1092 C C . ALA A 1 139 ? -7.241 -9.226 19.607 1.00 70.00 139 ALA A C 1
ATOM 1094 O O . ALA A 1 139 ? -7.797 -9.096 18.512 1.00 70.00 139 ALA A O 1
ATOM 1095 N N . SER A 1 140 ? -6.301 -10.164 19.789 1.00 70.50 140 SER A N 1
ATOM 1096 C CA . SER A 1 140 ? -5.902 -11.077 18.708 1.00 70.50 140 SER A CA 1
ATOM 1097 C C . SER A 1 140 ? -7.030 -12.016 18.273 1.00 70.50 140 SER A C 1
ATOM 1099 O O . SER A 1 140 ? -7.163 -12.242 17.074 1.00 70.50 140 SER A O 1
ATOM 1101 N N . LYS A 1 141 ? -7.898 -12.494 19.180 1.00 77.00 141 LYS A N 1
ATOM 1102 C CA . LYS A 1 141 ? -9.055 -13.339 18.812 1.00 77.00 141 LYS A CA 1
ATOM 1103 C C . LYS A 1 141 ? -10.015 -12.631 17.862 1.00 77.00 141 LYS A C 1
ATOM 1105 O O . LYS A 1 141 ? -10.450 -13.238 16.889 1.00 77.00 141 LYS A O 1
ATOM 1110 N N . TYR A 1 142 ? -10.319 -11.358 18.106 1.00 74.94 142 TYR A N 1
ATOM 1111 C CA . TYR A 1 142 ? -11.204 -10.595 17.222 1.00 74.94 142 TYR A CA 1
ATOM 1112 C C . TYR A 1 142 ? -10.523 -10.212 15.904 1.00 74.94 142 TYR A C 1
ATOM 1114 O O . TYR A 1 142 ? -11.157 -10.231 14.851 1.00 74.94 142 TYR A O 1
ATOM 1122 N N . THR A 1 143 ? -9.207 -9.985 15.926 1.00 82.06 143 THR A N 1
ATOM 1123 C CA . THR A 1 143 ? -8.415 -9.742 14.708 1.00 82.06 143 THR A CA 1
ATOM 1124 C C . THR A 1 143 ? -8.408 -10.963 13.773 1.00 82.06 143 THR A C 1
ATOM 1126 O O . THR A 1 143 ? -8.370 -10.804 12.555 1.00 82.06 143 THR A O 1
ATOM 1129 N N . VAL A 1 144 ? -8.532 -12.191 14.304 1.00 84.62 144 VAL A N 1
ATOM 1130 C CA . VAL A 1 144 ? -8.634 -13.411 13.477 1.00 84.62 144 VAL A CA 1
ATOM 1131 C C . VAL A 1 144 ? -9.837 -13.362 12.533 1.00 84.62 144 VAL A C 1
ATOM 1133 O O . VAL A 1 144 ? -9.726 -13.836 11.408 1.00 84.62 144 VAL A O 1
ATOM 1136 N N . VAL A 1 145 ? -10.959 -12.752 12.926 1.00 87.31 145 VAL A N 1
ATOM 1137 C CA . VAL A 1 145 ? -12.130 -12.627 12.039 1.00 87.31 145 VAL A CA 1
ATOM 1138 C C . VAL A 1 145 ? -11.789 -11.783 10.809 1.00 87.31 145 VAL A C 1
ATOM 1140 O O . VAL A 1 145 ? -12.099 -12.178 9.688 1.00 87.31 145 VAL A O 1
ATOM 1143 N N . PHE A 1 146 ? -11.078 -10.670 10.996 1.00 86.62 146 PHE A N 1
ATOM 1144 C CA . PHE A 1 146 ? -10.611 -9.831 9.892 1.00 86.62 146 PHE A CA 1
ATOM 1145 C C . PHE A 1 146 ? -9.594 -10.556 9.006 1.00 86.62 146 PHE A C 1
ATOM 1147 O O . PHE A 1 146 ? -9.636 -10.406 7.787 1.00 86.62 146 PHE A O 1
ATOM 1154 N N . LEU A 1 147 ? -8.744 -11.406 9.588 1.00 87.06 147 LEU A N 1
ATOM 1155 C CA . LEU A 1 147 ? -7.836 -12.264 8.822 1.00 87.06 147 LEU A CA 1
ATOM 1156 C C . LEU A 1 147 ? -8.567 -13.340 8.020 1.00 87.06 147 LEU A C 1
ATOM 1158 O O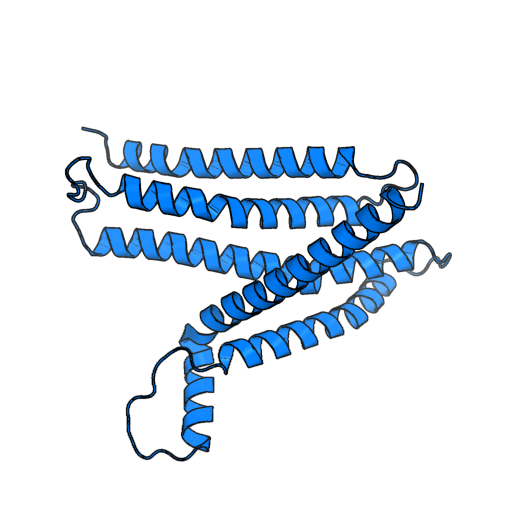 . LEU A 1 147 ? -8.171 -13.621 6.892 1.00 87.06 147 LEU A O 1
ATOM 1162 N N . ILE A 1 148 ? -9.645 -13.915 8.557 1.00 88.62 148 ILE A N 1
ATOM 1163 C CA . ILE A 1 148 ? -10.495 -14.851 7.814 1.00 88.62 148 ILE A CA 1
ATOM 1164 C C . ILE A 1 148 ? -11.142 -14.129 6.630 1.00 88.62 148 ILE A C 1
ATOM 1166 O O . ILE A 1 148 ? -11.098 -14.644 5.516 1.00 88.62 148 ILE A O 1
ATOM 1170 N N . ILE A 1 149 ? -11.682 -12.924 6.838 1.00 88.44 149 ILE A N 1
ATOM 1171 C CA . ILE A 1 149 ? -12.257 -12.106 5.759 1.00 88.44 149 ILE A CA 1
ATOM 1172 C C . ILE A 1 149 ? -11.198 -11.798 4.692 1.00 88.44 149 ILE A C 1
ATOM 1174 O O . ILE A 1 149 ? -11.456 -11.995 3.506 1.00 88.44 149 ILE A O 1
ATOM 1178 N N . ALA A 1 150 ? -9.997 -11.378 5.099 1.00 87.38 150 ALA A N 1
ATOM 1179 C CA . ALA A 1 150 ? -8.883 -11.134 4.184 1.00 87.38 150 ALA A CA 1
ATOM 1180 C C . ALA A 1 150 ? -8.513 -12.393 3.386 1.00 87.38 150 ALA A C 1
ATOM 1182 O O . ALA A 1 150 ? -8.336 -12.325 2.172 1.00 87.38 150 ALA A O 1
ATOM 1183 N N . GLY A 1 151 ? -8.456 -13.551 4.051 1.00 86.62 151 GLY A N 1
ATOM 1184 C CA . GLY A 1 151 ? -8.197 -14.842 3.419 1.00 86.62 151 GLY A CA 1
ATOM 1185 C C . GLY A 1 151 ? -9.268 -15.218 2.398 1.00 86.62 151 GLY A C 1
ATOM 1186 O O . GLY A 1 151 ? -8.934 -15.628 1.293 1.00 86.62 151 GLY A O 1
ATOM 1187 N N . VAL A 1 152 ? -10.551 -15.019 2.715 1.00 88.50 152 VAL A N 1
ATOM 1188 C CA . VAL A 1 152 ? -11.656 -15.259 1.773 1.00 88.50 152 VAL A CA 1
ATOM 1189 C C . VAL A 1 152 ? -11.565 -14.319 0.571 1.00 88.50 152 VAL A C 1
ATOM 1191 O O . VAL A 1 152 ? -11.702 -14.775 -0.561 1.00 88.50 152 VAL A O 1
ATOM 1194 N N . LEU A 1 153 ? -11.284 -13.031 0.784 1.00 87.38 153 LEU A N 1
ATOM 1195 C CA . LEU A 1 153 ? -11.110 -12.073 -0.312 1.00 87.38 153 LEU A CA 1
ATOM 1196 C C . LEU A 1 153 ? -9.909 -12.426 -1.200 1.00 87.38 153 LEU A C 1
ATOM 1198 O O . LEU A 1 153 ? -10.024 -12.344 -2.421 1.00 87.38 153 LEU A O 1
ATOM 1202 N N . MET A 1 154 ? -8.791 -12.869 -0.615 1.00 84.31 154 MET A N 1
ATOM 1203 C CA . MET A 1 154 ? -7.636 -13.355 -1.376 1.00 84.31 154 MET A CA 1
ATOM 1204 C C . MET A 1 154 ? -7.945 -14.640 -2.143 1.00 84.31 154 MET A C 1
ATOM 1206 O O . MET A 1 154 ? -7.527 -14.768 -3.289 1.00 84.31 154 MET A O 1
ATOM 1210 N N . LEU A 1 155 ? -8.693 -15.576 -1.552 1.00 83.31 155 LEU A N 1
ATOM 1211 C CA . LEU A 1 155 ? -9.121 -16.790 -2.245 1.00 83.31 155 LEU A CA 1
ATOM 1212 C C . LEU A 1 155 ? -10.005 -16.446 -3.441 1.00 83.31 155 LEU A C 1
ATOM 1214 O O . LEU A 1 155 ? -9.776 -16.969 -4.522 1.00 83.31 155 LEU A O 1
ATOM 1218 N N . ILE A 1 156 ? -10.970 -15.538 -3.279 1.00 84.25 156 ILE A N 1
ATOM 1219 C CA . ILE A 1 156 ? -11.803 -15.080 -4.395 1.00 84.25 156 ILE A CA 1
ATOM 1220 C C . ILE A 1 156 ? -10.923 -14.424 -5.462 1.00 84.25 156 ILE A C 1
ATOM 1222 O O . ILE A 1 156 ? -11.005 -14.813 -6.621 1.00 84.25 156 ILE A O 1
ATOM 1226 N N . GLY A 1 157 ? -10.041 -13.497 -5.081 1.00 80.19 157 GLY A N 1
ATOM 1227 C CA . GLY A 1 157 ? -9.152 -12.811 -6.020 1.00 80.19 157 GLY A CA 1
ATOM 1228 C C . GLY A 1 157 ? -8.210 -13.749 -6.777 1.00 80.19 157 GLY A C 1
ATOM 1229 O O . GLY A 1 157 ? -8.006 -13.569 -7.970 1.00 80.19 157 GLY A O 1
ATOM 1230 N N . GLY A 1 158 ? -7.695 -14.788 -6.117 1.00 75.75 158 GLY A N 1
ATOM 1231 C CA . GLY A 1 158 ? -6.850 -15.807 -6.745 1.00 75.75 158 GLY A CA 1
ATOM 1232 C C . GLY A 1 158 ? -7.620 -16.849 -7.567 1.00 75.75 158 GLY A C 1
ATOM 1233 O O . GLY A 1 158 ? -7.017 -17.541 -8.383 1.00 75.75 158 GLY A O 1
ATOM 1234 N N . LEU A 1 159 ? -8.934 -16.987 -7.356 1.00 70.19 159 LEU A N 1
ATOM 1235 C CA . LEU A 1 159 ? -9.808 -17.890 -8.116 1.00 70.19 159 LEU A CA 1
ATOM 1236 C C . LEU A 1 159 ? -10.471 -17.210 -9.322 1.00 70.19 159 LEU A C 1
ATOM 1238 O O . LEU A 1 159 ? -10.996 -17.912 -10.187 1.00 70.19 159 LEU A O 1
ATOM 1242 N N . VAL A 1 160 ? -10.460 -15.876 -9.402 1.00 70.06 160 VAL A N 1
ATOM 1243 C CA . VAL A 1 160 ? -10.934 -15.142 -10.581 1.00 70.06 160 VAL A CA 1
ATOM 1244 C C . VAL A 1 160 ? -9.942 -15.375 -11.732 1.00 70.06 160 VAL A C 1
ATOM 1246 O O . VAL A 1 160 ? -8.781 -14.986 -11.622 1.00 70.06 160 VAL A O 1
ATOM 1249 N N . PRO A 1 161 ? -10.356 -16.006 -12.848 1.00 58.66 161 PRO A N 1
ATOM 1250 C CA . PRO A 1 161 ? -9.457 -16.295 -13.957 1.00 58.66 161 PRO A CA 1
ATOM 1251 C C . PRO A 1 161 ? -9.090 -14.999 -14.695 1.00 58.66 161 PRO A C 1
ATOM 1253 O O . PRO A 1 161 ? -9.876 -14.466 -15.473 1.00 58.66 161 PRO A O 1
ATOM 1256 N N . THR A 1 162 ? -7.881 -14.493 -14.462 1.00 55.09 162 THR A N 1
ATOM 1257 C CA . THR A 1 162 ? -7.313 -13.313 -15.143 1.00 55.09 162 THR A CA 1
ATOM 1258 C C . THR A 1 162 ? -6.637 -13.665 -16.472 1.00 55.09 162 THR A C 1
ATOM 1260 O O . THR A 1 162 ? -6.434 -12.791 -17.316 1.00 55.09 162 THR A O 1
ATOM 1263 N N . LYS A 1 163 ? -6.307 -14.946 -16.697 1.00 54.19 163 LYS A N 1
ATOM 1264 C CA . LYS A 1 163 ? -5.647 -15.442 -17.915 1.00 54.19 163 LYS A CA 1
ATOM 1265 C C . LYS A 1 163 ? -6.578 -16.370 -18.708 1.00 54.19 163 LYS A C 1
ATOM 1267 O O . LYS A 1 163 ? -7.210 -17.242 -18.109 1.00 54.19 163 LYS A O 1
ATOM 1272 N N . PRO A 1 164 ? -6.668 -16.218 -20.043 1.00 52.34 164 PRO A N 1
ATOM 1273 C CA . PRO A 1 164 ? -7.501 -17.087 -20.868 1.00 52.34 164 PRO A CA 1
ATOM 1274 C C . PRO A 1 164 ? -7.008 -18.539 -20.792 1.00 52.34 164 PRO A C 1
ATOM 1276 O O . PRO A 1 164 ? -5.820 -18.810 -20.971 1.00 52.34 164 PRO A O 1
ATOM 1279 N N . GLN A 1 165 ? -7.928 -19.471 -20.517 1.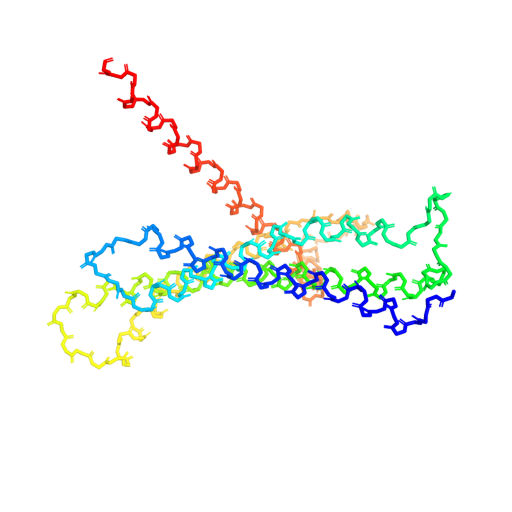00 51.41 165 GLN A N 1
ATOM 1280 C CA . GLN A 1 165 ? -7.635 -20.906 -20.511 1.00 51.41 165 GLN A CA 1
ATOM 1281 C C . GLN A 1 165 ? -7.135 -21.354 -21.895 1.00 51.41 165 GLN A C 1
ATOM 1283 O O . GLN A 1 165 ? -7.756 -21.012 -22.906 1.00 51.41 165 GLN A O 1
ATOM 1288 N N . PRO A 1 166 ? -6.058 -22.157 -21.975 1.00 51.44 166 PRO A N 1
ATOM 1289 C CA . PRO A 1 166 ? -5.721 -22.838 -23.210 1.00 51.44 166 PRO A CA 1
ATOM 1290 C C . PRO A 1 166 ? -6.778 -23.920 -23.456 1.00 51.44 166 PRO A C 1
ATOM 1292 O O . PRO A 1 166 ? -6.977 -24.810 -22.632 1.00 51.44 166 PRO A O 1
ATOM 1295 N N . ASN A 1 167 ? -7.481 -23.802 -24.582 1.00 58.62 167 ASN A N 1
ATOM 1296 C CA . ASN A 1 167 ? -8.497 -24.743 -25.051 1.00 58.62 167 ASN A CA 1
ATOM 1297 C C . ASN A 1 167 ? -8.049 -26.203 -24.883 1.00 58.62 167 ASN A C 1
ATOM 1299 O O . ASN A 1 167 ? -7.077 -26.625 -25.509 1.00 58.62 167 ASN A O 1
ATOM 1303 N N . GLY A 1 168 ? -8.804 -26.997 -24.120 1.00 50.41 168 GLY A N 1
ATOM 1304 C CA . GLY A 1 168 ? -8.601 -28.442 -24.111 1.00 50.41 168 GLY A CA 1
ATOM 1305 C C . GLY A 1 168 ? -9.370 -29.190 -23.034 1.00 50.41 168 GLY A C 1
ATOM 1306 O O . GLY A 1 168 ? -8.773 -29.545 -22.035 1.00 50.41 168 GLY A O 1
ATOM 1307 N N . ASN A 1 169 ? -10.655 -29.476 -23.282 1.00 52.06 169 ASN A N 1
ATOM 1308 C CA . ASN A 1 169 ? -11.379 -30.688 -22.851 1.00 52.06 169 ASN A CA 1
ATOM 1309 C C . ASN A 1 169 ? -11.077 -31.271 -21.444 1.00 52.06 169 ASN A C 1
ATOM 1311 O O . ASN A 1 169 ? -11.097 -32.489 -21.264 1.00 52.06 169 ASN A O 1
ATOM 1315 N N . SER A 1 170 ? -10.804 -30.432 -20.445 1.00 55.31 170 SER A N 1
ATOM 1316 C CA . SER A 1 170 ? -10.499 -30.845 -19.077 1.00 55.31 170 SER A CA 1
ATOM 1317 C C . SER A 1 170 ? -11.721 -30.695 -18.180 1.00 55.31 170 SER A C 1
ATOM 1319 O O . SER A 1 170 ? -12.478 -29.729 -18.263 1.00 55.31 170 SER A O 1
ATOM 1321 N N . THR A 1 171 ? -11.907 -31.684 -17.311 1.00 57.44 171 THR A N 1
ATOM 1322 C CA . THR A 1 171 ? -12.929 -31.722 -16.265 1.00 57.44 171 THR A CA 1
ATOM 1323 C C . THR A 1 171 ? -12.870 -30.445 -15.417 1.00 57.44 171 THR A C 1
ATOM 1325 O O . THR A 1 171 ? -11.781 -30.004 -15.056 1.00 57.44 171 THR A O 1
ATOM 1328 N N . GLU A 1 172 ? -14.019 -29.888 -15.017 1.00 64.19 172 GLU A N 1
ATOM 1329 C CA . GLU A 1 172 ? -14.127 -28.711 -14.124 1.00 64.19 172 GLU A CA 1
ATOM 1330 C C . GLU A 1 172 ? -13.194 -28.796 -12.895 1.00 64.19 172 GLU A C 1
ATOM 1332 O O . GLU A 1 172 ? -12.630 -27.800 -12.443 1.00 64.19 172 GLU A O 1
ATOM 1337 N N . TRP A 1 173 ? -12.960 -30.009 -12.384 1.00 64.81 173 TRP A N 1
ATOM 1338 C CA . TRP A 1 173 ? -12.088 -30.263 -11.236 1.00 64.81 173 TRP A CA 1
ATOM 1339 C C . TRP A 1 173 ? -10.590 -30.114 -11.529 1.00 64.81 173 TRP A C 1
ATOM 1341 O O . TRP A 1 173 ? -9.836 -29.647 -10.673 1.00 64.81 173 TRP A O 1
ATOM 1351 N N . ASP A 1 174 ? -10.157 -30.446 -12.745 1.00 65.81 174 ASP A N 1
ATOM 1352 C CA . ASP A 1 174 ? -8.779 -30.227 -13.184 1.00 65.81 174 ASP A CA 1
ATOM 1353 C C . ASP A 1 174 ? -8.507 -28.732 -13.371 1.00 65.81 174 ASP A C 1
ATOM 1355 O O . ASP A 1 174 ? -7.419 -28.268 -13.040 1.00 65.81 174 ASP A O 1
ATOM 1359 N N . ASN A 1 175 ? -9.512 -27.954 -13.787 1.00 63.88 175 ASN A N 1
ATOM 1360 C CA . ASN A 1 175 ? -9.413 -26.496 -13.869 1.00 63.88 175 ASN A CA 1
ATOM 1361 C C . ASN A 1 175 ? -9.256 -25.863 -12.480 1.00 63.88 175 ASN A C 1
ATOM 1363 O O . ASN A 1 175 ? -8.352 -25.055 -12.287 1.00 63.88 175 ASN A O 1
ATOM 1367 N N . VAL A 1 176 ? -10.053 -26.278 -11.488 1.00 64.69 176 VAL A N 1
ATOM 1368 C CA . VAL A 1 176 ? -9.904 -25.813 -10.094 1.00 64.69 176 VAL A CA 1
ATOM 1369 C C . VAL A 1 176 ? -8.533 -26.191 -9.532 1.00 64.69 176 VAL A C 1
ATOM 1371 O O . VAL A 1 176 ? -7.863 -25.362 -8.918 1.00 64.69 176 VAL A O 1
ATOM 1374 N N . LYS A 1 177 ? -8.065 -27.418 -9.783 1.00 64.81 177 LYS A N 1
ATOM 1375 C CA . LYS A 1 177 ? -6.738 -27.867 -9.346 1.00 64.81 177 LYS A CA 1
ATOM 1376 C C . LYS A 1 177 ? -5.615 -27.069 -10.011 1.00 64.81 177 LYS A C 1
ATOM 1378 O O . LYS A 1 177 ? -4.648 -26.711 -9.341 1.00 64.81 177 LYS A O 1
ATOM 1383 N N . ASN A 1 178 ? -5.752 -26.757 -11.297 1.00 63.53 178 ASN A N 1
ATOM 1384 C CA . ASN A 1 178 ? -4.780 -25.964 -12.042 1.00 63.53 178 ASN A CA 1
ATOM 1385 C C . ASN A 1 178 ? -4.773 -24.496 -11.574 1.00 63.53 178 ASN A C 1
ATOM 1387 O O . ASN A 1 178 ? -3.703 -23.910 -11.447 1.00 63.53 178 ASN A O 1
ATOM 1391 N N . LEU A 1 179 ? -5.934 -23.931 -11.215 1.00 65.94 179 LEU A N 1
ATOM 1392 C CA . LEU A 1 179 ? -6.045 -22.607 -10.587 1.00 65.94 179 LEU A CA 1
ATOM 1393 C C . LEU A 1 179 ? -5.386 -22.575 -9.201 1.00 65.94 179 LEU A C 1
ATOM 1395 O O . LEU A 1 179 ? -4.623 -21.660 -8.915 1.00 65.94 179 LEU A O 1
ATOM 1399 N N . PHE A 1 180 ? -5.587 -23.598 -8.364 1.00 64.81 180 PHE A N 1
ATOM 1400 C CA . PHE A 1 180 ? -4.896 -23.718 -7.071 1.00 64.81 180 PHE A CA 1
ATOM 1401 C C . PHE A 1 180 ? -3.376 -23.867 -7.223 1.00 64.81 180 PHE A C 1
ATOM 1403 O O . PHE A 1 180 ? -2.609 -23.313 -6.437 1.00 64.81 180 PHE A O 1
ATOM 1410 N N . MET A 1 181 ? -2.924 -24.601 -8.240 1.00 61.88 181 MET A N 1
ATOM 1411 C CA . MET A 1 181 ? -1.498 -24.785 -8.508 1.00 61.88 181 MET A CA 1
ATOM 1412 C C . MET A 1 181 ? -0.855 -23.488 -9.031 1.00 61.88 181 MET A C 1
ATOM 1414 O O . MET A 1 181 ? 0.230 -23.122 -8.582 1.00 61.88 181 MET A O 1
ATOM 1418 N N . GLN A 1 182 ? -1.564 -22.738 -9.885 1.00 59.25 182 GLN A N 1
ATOM 1419 C CA . GLN A 1 182 ? -1.168 -21.402 -10.348 1.00 59.25 182 GLN A CA 1
ATOM 1420 C C . GLN A 1 182 ? -1.227 -20.344 -9.231 1.00 59.25 182 GLN A C 1
ATOM 1422 O O . GLN A 1 182 ? -0.378 -19.451 -9.186 1.00 59.25 182 GLN A O 1
ATOM 1427 N N . MET A 1 183 ? -2.155 -20.473 -8.276 1.00 57.09 183 MET A N 1
ATOM 1428 C CA . MET A 1 183 ? -2.233 -19.629 -7.078 1.00 57.09 183 MET A CA 1
ATOM 1429 C C . MET A 1 183 ? -0.951 -19.707 -6.244 1.00 57.09 183 MET A C 1
ATOM 1431 O O . MET A 1 183 ? -0.460 -18.680 -5.783 1.00 57.09 183 MET A O 1
ATOM 1435 N N . GLY A 1 184 ? -0.368 -20.904 -6.116 1.00 56.53 184 GLY A N 1
ATOM 1436 C CA . GLY A 1 184 ? 0.885 -21.115 -5.390 1.00 56.53 184 GLY A CA 1
ATOM 1437 C C . GLY A 1 184 ? 2.136 -20.557 -6.078 1.00 56.53 184 GLY A C 1
ATOM 1438 O O . GLY A 1 184 ? 3.165 -20.445 -5.420 1.00 56.53 184 GLY A O 1
ATOM 1439 N N . THR A 1 185 ? 2.072 -20.217 -7.373 1.00 60.75 185 THR A N 1
ATOM 1440 C CA . THR A 1 185 ? 3.230 -19.691 -8.124 1.00 60.75 185 THR A CA 1
ATOM 1441 C C . THR A 1 185 ? 3.112 -18.195 -8.423 1.00 60.75 185 THR A C 1
ATOM 1443 O O . THR A 1 185 ? 4.075 -17.471 -8.199 1.00 60.75 185 THR A O 1
ATOM 1446 N N . ASN A 1 186 ? 1.939 -17.717 -8.863 1.00 61.66 186 ASN A N 1
ATOM 1447 C CA . ASN A 1 186 ? 1.732 -16.319 -9.278 1.00 61.66 186 ASN A CA 1
ATOM 1448 C C . ASN A 1 186 ? 0.375 -15.717 -8.851 1.00 61.66 186 ASN A C 1
ATOM 1450 O O . ASN A 1 186 ? 0.214 -14.502 -8.904 1.00 61.66 186 ASN A O 1
ATOM 1454 N N . GLY A 1 187 ? -0.617 -16.511 -8.426 1.00 65.00 187 GLY A N 1
ATOM 1455 C CA . GLY A 1 187 ? -1.964 -15.977 -8.144 1.00 65.00 187 GLY A CA 1
ATOM 1456 C C . GLY A 1 187 ? -2.074 -15.109 -6.884 1.00 65.00 187 GLY A C 1
ATOM 1457 O O . GLY A 1 187 ? -3.094 -14.456 -6.687 1.00 65.00 187 GLY A O 1
ATOM 1458 N N . GLY A 1 188 ? -1.029 -15.048 -6.051 1.00 72.75 188 GLY A N 1
ATOM 1459 C CA . GLY A 1 188 ? -0.955 -14.083 -4.950 1.00 72.75 188 GLY A CA 1
ATOM 1460 C C . GLY A 1 188 ? -0.943 -12.623 -5.426 1.00 72.75 188 GLY A C 1
ATOM 1461 O O . GLY A 1 188 ? -1.514 -11.761 -4.762 1.00 72.75 188 GLY A O 1
ATOM 1462 N N . GLU A 1 189 ? -0.350 -12.350 -6.591 1.00 79.06 189 GLU A N 1
ATOM 1463 C CA . GLU A 1 189 ? -0.307 -11.011 -7.198 1.00 79.06 189 GLU A CA 1
ATOM 1464 C C . GLU A 1 189 ? -1.708 -10.554 -7.633 1.00 79.06 189 GLU A C 1
ATOM 1466 O O . GLU A 1 189 ? -2.176 -9.473 -7.255 1.00 79.06 189 GLU A O 1
ATOM 1471 N N . ASP A 1 190 ? -2.417 -11.431 -8.347 1.00 80.00 190 ASP A N 1
ATOM 1472 C CA . ASP A 1 190 ? -3.793 -11.202 -8.794 1.00 80.00 190 ASP A CA 1
ATOM 1473 C C . ASP A 1 190 ? -4.744 -11.055 -7.595 1.00 80.00 190 ASP A C 1
ATOM 1475 O O . ASP A 1 190 ? -5.567 -10.138 -7.551 1.00 80.00 190 ASP A O 1
ATOM 1479 N N . ALA A 1 191 ? -4.567 -11.875 -6.554 1.00 85.12 191 ALA A N 1
ATOM 1480 C CA . ALA A 1 191 ? -5.342 -11.779 -5.322 1.00 85.12 191 ALA A CA 1
ATOM 1481 C C . ALA A 1 191 ? -5.151 -10.434 -4.598 1.00 85.12 191 ALA A C 1
AT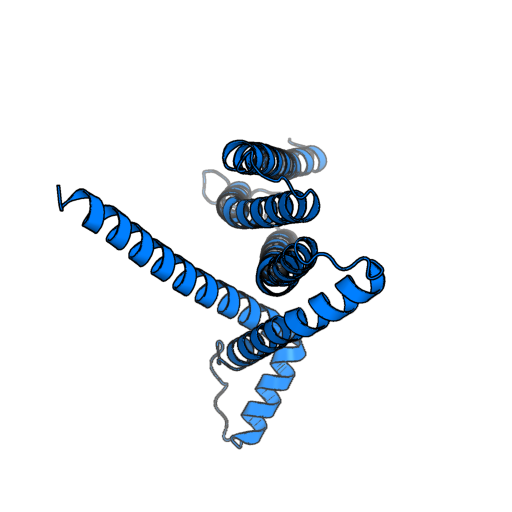OM 1483 O O . ALA A 1 191 ? -6.130 -9.826 -4.159 1.00 85.12 191 ALA A O 1
ATOM 1484 N N . LEU A 1 192 ? -3.912 -9.943 -4.484 1.00 86.25 192 LEU A N 1
ATOM 1485 C CA . LEU A 1 192 ? -3.617 -8.660 -3.838 1.00 86.25 192 LEU A CA 1
ATOM 1486 C C . LEU A 1 192 ? -4.233 -7.484 -4.602 1.00 86.25 192 LEU A C 1
ATOM 1488 O O . LEU A 1 192 ? -4.861 -6.618 -3.989 1.00 86.25 192 LEU A O 1
ATOM 1492 N N . SER A 1 193 ? -4.099 -7.460 -5.930 1.00 86.88 193 SER A N 1
ATOM 1493 C CA . SER A 1 193 ? -4.682 -6.392 -6.755 1.00 86.88 193 SER A CA 1
ATOM 1494 C C . SER A 1 193 ? -6.214 -6.367 -6.673 1.00 86.88 193 SER A C 1
ATOM 1496 O O . SER A 1 193 ? -6.816 -5.294 -6.561 1.00 86.88 193 SER A O 1
ATOM 1498 N N . PHE A 1 194 ? -6.853 -7.539 -6.625 1.00 88.44 194 PHE A N 1
ATOM 1499 C CA . PHE A 1 194 ? -8.292 -7.675 -6.424 1.00 88.44 194 PHE A CA 1
ATOM 1500 C C . PHE A 1 194 ? -8.744 -7.134 -5.061 1.00 88.44 194 PHE A C 1
ATOM 1502 O O . PHE A 1 194 ? -9.674 -6.328 -4.991 1.00 88.44 194 PHE A O 1
ATOM 1509 N N . VAL A 1 195 ? -8.056 -7.521 -3.979 1.00 90.12 195 VAL A N 1
ATOM 1510 C CA . VAL A 1 195 ? -8.343 -7.043 -2.616 1.00 90.12 195 VAL A CA 1
ATOM 1511 C C . VAL A 1 195 ? -8.250 -5.518 -2.545 1.00 90.12 195 VAL A C 1
ATOM 1513 O O . VAL A 1 195 ? -9.178 -4.870 -2.059 1.00 90.12 195 VAL A O 1
ATOM 1516 N N . ILE A 1 196 ? -7.175 -4.929 -3.077 1.00 89.69 196 ILE A N 1
ATOM 1517 C CA . ILE A 1 196 ? -6.985 -3.472 -3.104 1.00 89.69 196 ILE A CA 1
ATOM 1518 C C . ILE A 1 196 ? -8.077 -2.780 -3.927 1.00 89.69 196 ILE A C 1
ATOM 1520 O O . ILE A 1 196 ? -8.580 -1.733 -3.517 1.00 89.69 196 ILE A O 1
ATOM 1524 N N . SER A 1 197 ? -8.498 -3.375 -5.043 1.00 90.19 197 SER A N 1
ATOM 1525 C CA . SER A 1 197 ? -9.563 -2.826 -5.888 1.00 90.19 197 SER A CA 1
ATOM 1526 C C . SER A 1 197 ? -10.917 -2.803 -5.170 1.00 90.19 197 SER A C 1
ATOM 1528 O O . SER A 1 197 ? -11.600 -1.779 -5.185 1.00 90.19 197 SER A O 1
ATOM 1530 N N . ILE A 1 198 ? -11.292 -3.887 -4.478 1.00 91.00 198 ILE A N 1
ATOM 1531 C CA . ILE A 1 198 ? -12.513 -3.933 -3.654 1.00 91.00 198 ILE A CA 1
ATOM 1532 C C . ILE A 1 198 ? -12.445 -2.908 -2.523 1.00 91.00 198 ILE A C 1
ATOM 1534 O O . ILE A 1 198 ? -13.411 -2.183 -2.289 1.00 91.00 198 ILE A O 1
ATOM 1538 N N . LEU A 1 199 ? -11.309 -2.818 -1.832 1.00 89.75 199 LEU A N 1
ATOM 1539 C CA . LEU A 1 199 ? -11.122 -1.855 -0.748 1.00 89.75 199 LEU A CA 1
ATOM 1540 C C . LEU A 1 199 ? -11.234 -0.412 -1.246 1.00 89.75 199 LEU A C 1
ATOM 1542 O O . LEU A 1 199 ? -11.885 0.407 -0.601 1.00 89.75 199 LEU A O 1
ATOM 1546 N N . SER A 1 200 ? -10.647 -0.107 -2.404 1.00 89.56 200 SER A N 1
ATOM 1547 C CA . SER A 1 200 ? -10.755 1.207 -3.036 1.00 89.56 200 SER A CA 1
ATOM 1548 C C . SER A 1 200 ? -12.199 1.523 -3.430 1.00 89.56 200 SER A C 1
ATOM 1550 O O . SER A 1 200 ? -12.682 2.616 -3.140 1.00 89.56 200 SER A O 1
ATOM 1552 N N . LEU A 1 201 ? -12.923 0.553 -4.001 1.00 92.56 201 LEU A N 1
ATOM 1553 C CA . LEU A 1 201 ? -14.337 0.700 -4.345 1.00 92.56 201 LEU A CA 1
ATOM 1554 C C . LEU A 1 201 ? -15.190 1.003 -3.104 1.00 92.56 201 LEU A C 1
ATOM 1556 O O . LEU A 1 201 ? -15.958 1.963 -3.104 1.00 92.56 201 LEU A O 1
ATOM 1560 N N . ILE A 1 202 ? -15.028 0.222 -2.033 1.00 90.94 202 ILE A N 1
ATOM 1561 C CA . ILE A 1 202 ? -15.745 0.428 -0.768 1.00 90.94 202 ILE A CA 1
ATOM 1562 C C . ILE A 1 202 ? -15.383 1.789 -0.162 1.00 90.94 202 ILE A C 1
ATOM 1564 O O . ILE A 1 202 ? -16.272 2.530 0.255 1.00 90.94 202 ILE A O 1
ATOM 1568 N N . GLY A 1 203 ? -14.097 2.150 -0.151 1.00 86.94 203 GLY A N 1
ATOM 1569 C CA . GLY A 1 203 ? -13.624 3.441 0.347 1.00 86.94 203 GLY A CA 1
ATOM 1570 C C . GLY A 1 203 ? -14.219 4.621 -0.423 1.00 86.94 203 GLY A C 1
ATOM 1571 O O . GLY A 1 203 ? -14.682 5.584 0.183 1.00 86.94 203 GLY A O 1
ATOM 1572 N N . MET A 1 204 ? -14.290 4.524 -1.750 1.00 91.38 204 MET A N 1
ATOM 1573 C CA . MET A 1 204 ? -14.927 5.535 -2.596 1.00 91.38 204 MET A CA 1
ATOM 1574 C C . MET A 1 204 ? -16.426 5.661 -2.311 1.00 91.38 204 MET A C 1
ATOM 1576 O O . MET A 1 204 ? -16.926 6.776 -2.169 1.00 91.38 204 MET A O 1
ATOM 1580 N N . LEU A 1 205 ? -17.147 4.544 -2.169 1.00 91.88 205 LEU A N 1
ATOM 1581 C CA . LEU A 1 205 ? -18.571 4.559 -1.813 1.00 91.88 205 LEU A CA 1
ATOM 1582 C C . LEU A 1 205 ? -18.815 5.194 -0.436 1.00 91.88 205 LEU A C 1
ATOM 1584 O O . LEU A 1 205 ? -19.757 5.975 -0.272 1.00 91.88 205 LEU A O 1
ATOM 1588 N N . ALA A 1 206 ? -17.950 4.907 0.540 1.00 88.62 206 ALA A N 1
ATOM 1589 C CA . ALA A 1 206 ? -18.009 5.516 1.865 1.00 88.62 206 ALA A CA 1
ATOM 1590 C C . ALA A 1 206 ? -17.786 7.035 1.803 1.00 88.62 206 ALA A C 1
ATOM 1592 O O . ALA A 1 206 ? -18.547 7.787 2.411 1.00 88.62 206 ALA A O 1
ATOM 1593 N N . LEU A 1 207 ? -16.804 7.497 1.018 1.00 87.38 207 LEU A N 1
ATOM 1594 C CA . LEU A 1 207 ? -16.546 8.925 0.816 1.00 87.38 207 LEU A CA 1
ATOM 1595 C C . LEU A 1 207 ? -17.734 9.635 0.166 1.00 87.38 207 LEU A C 1
ATOM 1597 O O . LEU A 1 207 ? -18.164 10.668 0.670 1.00 87.38 207 LEU A O 1
ATOM 1601 N N . ILE A 1 208 ? -18.306 9.064 -0.899 1.00 91.19 208 ILE A N 1
ATOM 1602 C CA . ILE A 1 208 ? -19.488 9.630 -1.566 1.00 91.19 208 ILE A CA 1
ATOM 1603 C C . ILE A 1 208 ? -20.644 9.764 -0.568 1.00 91.19 208 ILE A C 1
ATOM 1605 O O . ILE A 1 208 ? -21.244 10.832 -0.459 1.00 91.19 208 ILE A O 1
ATOM 1609 N N . THR A 1 209 ? -20.925 8.710 0.202 1.00 90.12 209 THR A N 1
ATOM 1610 C CA . THR A 1 209 ? -22.017 8.709 1.189 1.00 90.12 209 THR A CA 1
ATOM 1611 C C . THR A 1 209 ? -21.784 9.752 2.286 1.00 90.12 209 THR A C 1
ATOM 1613 O O . THR A 1 209 ? -22.699 10.499 2.639 1.00 90.12 209 THR A O 1
ATOM 1616 N N . TYR A 1 210 ? -20.554 9.859 2.793 1.00 86.44 210 TYR A N 1
ATOM 1617 C CA . TYR A 1 210 ? -20.180 10.847 3.806 1.00 86.44 210 TYR A CA 1
ATOM 1618 C C . TYR A 1 210 ? -20.315 12.287 3.290 1.00 86.44 210 TYR A C 1
ATOM 1620 O O . TYR A 1 210 ? -20.898 13.141 3.962 1.00 86.44 210 TYR A O 1
ATOM 1628 N N . THR A 1 211 ? -19.838 12.564 2.073 1.00 88.75 211 THR A N 1
ATOM 1629 C CA . THR A 1 211 ? -19.969 13.884 1.444 1.00 88.75 211 THR A CA 1
ATOM 1630 C C . THR A 1 211 ? -21.432 14.256 1.217 1.00 88.75 211 THR A C 1
ATOM 1632 O O . THR A 1 211 ? -21.819 15.376 1.538 1.00 88.75 211 THR A O 1
ATOM 1635 N N . VAL A 1 212 ? -22.262 13.328 0.729 1.00 87.88 212 VAL A N 1
ATOM 1636 C CA . VAL A 1 212 ? -23.704 13.568 0.537 1.00 87.88 212 VAL A CA 1
ATOM 1637 C C . VAL A 1 212 ? -24.396 13.879 1.861 1.00 87.88 212 VAL A C 1
ATOM 1639 O O . VAL A 1 212 ? -25.171 14.829 1.925 1.00 87.88 212 VAL A O 1
ATOM 1642 N N . SER A 1 213 ? -24.082 13.132 2.921 1.00 81.88 213 SER A N 1
ATOM 1643 C CA . SER A 1 213 ? -24.655 13.358 4.256 1.00 81.88 213 SER A CA 1
ATOM 1644 C C . SER A 1 213 ? -24.309 14.759 4.770 1.00 81.88 213 SER A C 1
ATOM 1646 O O . SER A 1 213 ? -25.186 15.512 5.179 1.00 81.88 213 SER A O 1
ATOM 1648 N N . THR A 1 214 ? -23.041 15.153 4.625 1.00 78.94 214 THR A N 1
ATOM 1649 C CA . THR A 1 214 ? -22.551 16.467 5.068 1.00 78.94 214 THR A CA 1
ATOM 1650 C C . THR A 1 214 ? -23.186 17.615 4.269 1.00 78.94 214 THR A C 1
ATOM 1652 O O . THR A 1 214 ? -23.510 18.663 4.824 1.00 78.94 214 THR A O 1
ATOM 1655 N N . LEU A 1 215 ? -23.385 17.429 2.959 1.00 76.00 215 LEU A N 1
ATOM 1656 C CA . LEU A 1 215 ? -24.052 18.418 2.109 1.00 76.00 215 LEU A CA 1
ATOM 1657 C C . LEU A 1 215 ? -25.550 18.518 2.411 1.00 76.00 215 LEU A C 1
ATOM 1659 O O . LEU A 1 215 ? -26.082 19.626 2.425 1.00 76.00 215 LEU A O 1
ATOM 1663 N N . SER A 1 216 ? -26.220 17.396 2.683 1.00 76.12 216 SER A N 1
ATOM 1664 C CA . SER A 1 216 ? -27.640 17.379 3.049 1.00 76.12 216 SER A CA 1
ATOM 1665 C C . SER A 1 216 ? -27.907 18.244 4.281 1.00 76.12 216 SER A C 1
ATOM 1667 O O . SER A 1 216 ? -28.817 19.067 4.250 1.00 76.12 216 SER A O 1
ATOM 1669 N N . ASP A 1 217 ? -27.067 18.132 5.313 1.00 70.56 217 ASP A N 1
ATOM 1670 C CA . ASP A 1 217 ? -27.204 18.928 6.539 1.00 70.56 217 ASP A CA 1
ATOM 1671 C C . ASP A 1 217 ? -26.954 20.430 6.305 1.00 70.56 217 ASP A C 1
ATOM 1673 O O . ASP A 1 217 ? -27.526 21.274 6.994 1.00 70.56 217 ASP A O 1
ATOM 1677 N N . SER A 1 218 ? -26.138 20.786 5.305 1.00 66.62 218 SER A N 1
ATOM 1678 C CA . SER A 1 218 ? -25.855 22.185 4.949 1.00 66.62 218 SER A CA 1
ATOM 1679 C C . SER A 1 218 ? -26.951 22.868 4.116 1.00 66.62 218 SER A C 1
ATOM 1681 O O . SER A 1 218 ? -26.996 24.094 4.077 1.00 66.62 218 SER A O 1
ATOM 1683 N N . VAL A 1 219 ? -27.831 22.099 3.459 1.00 61.28 219 VAL A N 1
ATOM 1684 C CA . VAL A 1 219 ? -28.931 22.615 2.612 1.00 61.28 219 VAL A CA 1
ATOM 1685 C C . VAL A 1 219 ? -30.246 22.755 3.396 1.00 61.28 219 VAL A C 1
ATOM 1687 O O . VAL A 1 219 ? -31.160 23.446 2.957 1.00 61.28 219 VAL A O 1
ATOM 1690 N N . SER A 1 220 ? -30.345 22.146 4.579 1.00 57.50 220 SER A N 1
ATOM 1691 C CA . SER A 1 220 ? -31.499 22.249 5.486 1.00 57.50 220 SER A CA 1
ATOM 1692 C C . SER A 1 220 ? -31.514 23.494 6.397 1.00 57.50 220 SER A C 1
ATOM 1694 O O . SER A 1 220 ? -32.292 23.520 7.352 1.00 57.50 220 SER A O 1
ATOM 1696 N N . PHE A 1 221 ? -30.697 24.515 6.107 1.00 45.84 221 PHE A N 1
ATOM 1697 C CA . PHE A 1 221 ? -30.667 25.806 6.815 1.00 45.84 221 PHE A CA 1
ATOM 1698 C C . PHE A 1 221 ? -31.137 26.969 5.940 1.00 45.84 221 PHE A C 1
ATOM 1700 O O . PHE A 1 221 ? -30.738 27.024 4.755 1.00 45.84 221 PHE A O 1
#

Organism: Mytilus edulis (NCBI:txid6550)

Sequence (221 aa):
MVSLSGALAATWVPFVVIIILALLFSVVYIKYFMSKYDPSLSTTISGIISLTIALLTVCLVPIDVFLASFMKNSDGTFKEWANSSDTRDSVENTVAIGYYTLYALVTFCLFLLLPFMYFFYEEKDESNPTSCRSKFCTASKYTVVFLIIAGVLMLIGGLVPTKPQPNGNSTEWDNVKNLFMQMGTNGGEDALSFVISILSLIGMLALITYTVSTLSDSVSF

pLDDT: mean 77.47, std 13.18, range [39.28, 93.62]

Secondary structure (DSSP, 8-state):
---HHHHHHHHHHHHHHHHHHHHHHHHHHHHHHS-TT---HHHHHHHHHHHHHHHHHHHHHHHHHHHHHHTB-TTSPBPGGG-SHHHHHHHHHHHHHHHHHHHHHHHHIIIIIHHHHHHHHHHHHS-----HHHHHHHHHHHHHHHHHHHHHHHHHHHHS--SPPP-----HHHHHHHHHHHIIIIIHHHHHHHHHHHHHHHHHHHHHHHHHHHHHHHH--

Radius of gyration: 22.86 Å; chains: 1; bounding box: 61×58×65 Å

Foldseek 3Di:
DQPPVNVVVVLVVVVVVQLVVLLVCLLCVLVVPDDPPDDDPLLSVLSSQLSSLVSSLVVLVVSVVVVVVVQADPVRHGDPQNNDPVSVVVVVVVSLCVNLVSLVVNLCSVLARNQLSVQLVVVVPPPDPDDPVVSSVVSVVVSVVSVVVLVVLLVVQLQPPPDDDDDDDDDPVVVVVVSVVVCVPPSSSSSSVSVVVVVVVVVVVVVVVVVVVVVVVVVVD